Protein AF-A0A9W9N333-F1 (afdb_monomer)

Mean predicted aligned error: 14.59 Å

Structure (mmCIF, N/CA/C/O backbone):
data_AF-A0A9W9N333-F1
#
_entry.id   AF-A0A9W9N333-F1
#
loop_
_atom_site.group_PDB
_atom_site.id
_atom_site.type_symbol
_atom_site.label_atom_id
_atom_site.label_alt_id
_atom_site.label_comp_id
_atom_site.label_asym_id
_atom_site.label_entity_id
_atom_site.label_seq_id
_atom_site.pdbx_PDB_ins_code
_atom_site.Cartn_x
_atom_site.Cartn_y
_atom_site.Cartn_z
_atom_site.occupancy
_atom_site.B_iso_or_equiv
_atom_site.auth_seq_id
_atom_site.auth_comp_id
_atom_site.auth_asym_id
_atom_site.auth_atom_id
_atom_site.pdbx_PDB_model_num
ATOM 1 N N . MET A 1 1 ? 31.971 -13.918 38.821 1.00 43.47 1 MET A N 1
ATOM 2 C CA . MET A 1 1 ? 31.363 -12.868 37.981 1.00 43.47 1 MET A CA 1
ATOM 3 C C . MET A 1 1 ? 29.898 -12.806 38.355 1.00 43.47 1 MET A C 1
ATOM 5 O O . MET A 1 1 ? 29.162 -13.724 38.025 1.00 43.47 1 MET A O 1
ATOM 9 N N . SER A 1 2 ? 29.524 -11.818 39.163 1.00 37.12 2 SER A N 1
ATOM 10 C CA . SER A 1 2 ? 28.162 -11.663 39.674 1.00 37.12 2 SER A CA 1
ATOM 11 C C . SER A 1 2 ? 27.360 -10.847 38.666 1.00 37.12 2 SER A C 1
ATOM 13 O O . SER A 1 2 ? 27.734 -9.713 38.372 1.00 37.12 2 SER A O 1
ATOM 15 N N . PHE A 1 3 ? 26.306 -11.436 38.105 1.00 40.53 3 PHE A N 1
ATOM 16 C CA . PHE A 1 3 ? 25.350 -10.722 37.266 1.00 40.53 3 PHE A CA 1
ATOM 17 C C . PHE A 1 3 ? 24.490 -9.830 38.165 1.00 40.53 3 PHE A C 1
ATOM 19 O O . PHE A 1 3 ? 23.796 -10.320 39.052 1.00 40.53 3 PHE A O 1
ATOM 26 N N . LEU A 1 4 ? 24.590 -8.518 37.958 1.00 44.78 4 LEU A N 1
ATOM 27 C CA . LEU A 1 4 ? 23.669 -7.538 38.519 1.00 44.78 4 LEU A CA 1
ATOM 28 C C . LEU A 1 4 ? 22.335 -7.675 37.782 1.00 44.78 4 LEU A C 1
ATOM 30 O O . LEU A 1 4 ? 22.234 -7.370 36.596 1.00 44.78 4 LEU A O 1
ATOM 34 N N . GLU A 1 5 ? 21.335 -8.171 38.498 1.00 41.84 5 GLU A N 1
ATOM 35 C CA . GLU A 1 5 ? 19.943 -8.214 38.072 1.00 41.84 5 GLU A CA 1
ATOM 36 C C . GLU A 1 5 ? 19.395 -6.779 38.112 1.00 41.84 5 GLU A C 1
ATOM 38 O O . GLU A 1 5 ? 19.274 -6.169 39.175 1.00 41.84 5 GLU A O 1
ATOM 43 N N . VAL A 1 6 ? 19.158 -6.194 36.936 1.00 46.41 6 VAL A N 1
ATOM 44 C CA . VAL A 1 6 ? 18.587 -4.849 36.802 1.00 46.41 6 VAL A CA 1
ATOM 45 C C . VAL A 1 6 ? 17.063 -4.969 36.924 1.00 46.41 6 VAL A C 1
ATOM 47 O O . VAL A 1 6 ? 16.468 -5.716 36.145 1.00 46.41 6 VAL A O 1
ATOM 50 N N . PRO A 1 7 ? 16.404 -4.254 37.854 1.00 46.66 7 PRO A N 1
ATOM 51 C CA . PRO A 1 7 ? 14.954 -4.310 37.987 1.00 46.66 7 PRO A CA 1
ATOM 52 C C . PRO A 1 7 ? 14.284 -3.692 36.757 1.00 46.66 7 PRO A C 1
ATOM 54 O O . PRO A 1 7 ? 14.502 -2.519 36.445 1.00 46.66 7 PRO A O 1
ATOM 57 N N . LEU A 1 8 ? 13.442 -4.472 36.079 1.00 42.47 8 LEU A N 1
ATOM 58 C CA . LEU A 1 8 ? 12.485 -3.963 35.100 1.00 42.47 8 LEU A CA 1
ATOM 59 C C . LEU A 1 8 ? 11.483 -3.069 35.843 1.00 42.47 8 LEU A C 1
ATOM 61 O O . LEU A 1 8 ? 10.669 -3.546 36.632 1.00 42.47 8 LEU A O 1
ATOM 65 N N . GLY A 1 9 ? 11.604 -1.758 35.636 1.00 45.47 9 GLY A N 1
ATOM 66 C CA . GLY A 1 9 ? 10.662 -0.769 36.149 1.00 45.47 9 GLY A CA 1
ATOM 67 C C . GLY A 1 9 ? 9.255 -0.935 35.554 1.00 45.47 9 GLY A C 1
ATOM 68 O O . GLY A 1 9 ? 9.073 -1.666 34.578 1.00 45.47 9 GLY A O 1
ATOM 69 N N . PRO A 1 10 ? 8.247 -0.263 36.138 1.00 49.84 10 PRO A N 1
ATOM 70 C CA . PRO A 1 10 ? 6.860 -0.373 35.703 1.00 49.84 10 PRO A CA 1
ATOM 71 C C . PRO A 1 10 ? 6.703 0.079 34.246 1.00 49.84 10 PRO A C 1
ATOM 73 O O . PRO A 1 10 ? 7.140 1.169 33.877 1.00 49.84 10 PRO A O 1
ATOM 76 N N . SER A 1 11 ? 6.076 -0.782 33.437 1.00 42.78 11 SER A N 1
ATOM 77 C CA . SER A 1 11 ? 5.612 -0.480 32.081 1.00 42.78 11 SER A CA 1
ATOM 78 C C . SER A 1 11 ? 4.722 0.755 32.140 1.00 42.78 11 SER A C 1
ATOM 80 O O . SER A 1 11 ? 3.618 0.705 32.679 1.00 42.78 11 SER A O 1
ATOM 82 N N . TRP A 1 12 ? 5.218 1.880 31.635 1.00 42.53 12 TRP A N 1
ATOM 83 C CA . TRP A 1 12 ? 4.370 3.027 31.367 1.00 42.53 12 TRP A CA 1
ATOM 84 C C . TRP A 1 12 ? 3.508 2.657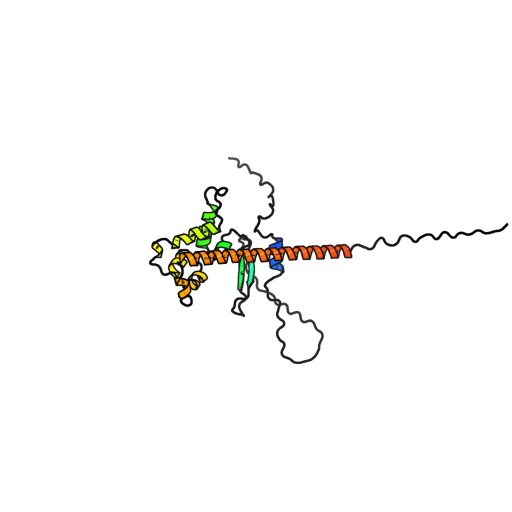 30.166 1.00 42.53 12 TRP A C 1
ATOM 86 O O . TRP A 1 12 ? 3.999 2.649 29.038 1.00 42.53 12 TRP A O 1
ATOM 96 N N . ASP A 1 13 ? 2.243 2.326 30.424 1.00 47.81 13 ASP A N 1
ATOM 97 C CA . ASP A 1 13 ? 1.202 2.218 29.403 1.00 47.81 13 ASP A CA 1
ATOM 98 C C . ASP A 1 13 ? 1.000 3.608 28.790 1.00 47.81 13 ASP A C 1
ATOM 100 O O . ASP A 1 13 ? 0.133 4.390 29.188 1.00 47.81 13 ASP A O 1
ATOM 104 N N . LEU A 1 14 ? 1.884 3.962 27.858 1.00 47.78 14 LEU A N 1
ATOM 105 C CA . LEU A 1 14 ? 1.723 5.143 27.033 1.00 47.78 14 LEU A CA 1
ATOM 106 C C . LEU A 1 14 ? 0.399 4.998 26.275 1.00 47.78 14 LEU A C 1
ATOM 108 O O . LEU A 1 14 ? 0.101 3.909 25.772 1.00 47.78 14 LEU A O 1
ATOM 112 N N . PRO A 1 15 ? -0.403 6.074 26.176 1.00 51.78 15 PRO A N 1
ATOM 113 C CA . PRO A 1 15 ? -1.585 6.039 25.3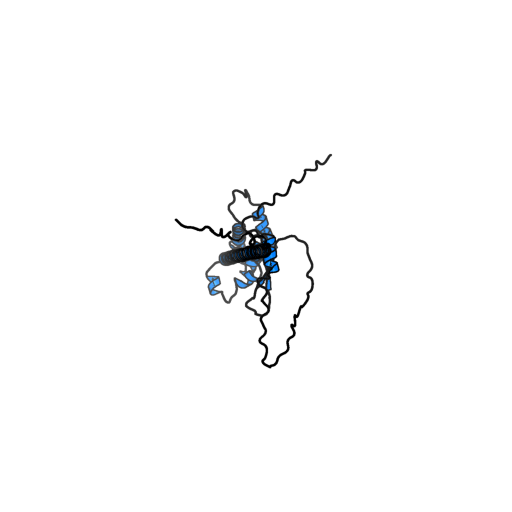38 1.00 51.78 15 PRO A CA 1
ATOM 114 C C . PRO A 1 15 ? -1.151 5.625 23.924 1.00 51.78 15 PRO A C 1
ATOM 116 O O . PRO A 1 15 ? -0.143 6.147 23.433 1.00 51.78 15 PRO A O 1
ATOM 119 N N . PRO A 1 16 ? -1.855 4.672 23.286 1.00 56.88 16 PRO A N 1
ATOM 120 C CA . PRO A 1 16 ? -1.493 4.206 21.959 1.00 56.88 16 PRO A CA 1
ATOM 121 C C . PRO A 1 16 ? -1.337 5.400 21.020 1.00 56.88 16 PRO A C 1
ATOM 123 O O . PRO A 1 16 ? -2.157 6.324 21.033 1.00 56.88 16 PRO A O 1
ATOM 126 N N . GLY A 1 17 ? -0.251 5.391 20.246 1.00 57.50 17 GLY A N 1
ATOM 127 C CA . GLY A 1 17 ? 0.045 6.457 19.300 1.00 57.50 17 GLY A CA 1
ATOM 128 C C . GLY A 1 17 ? -1.122 6.696 18.331 1.00 57.50 17 GLY A C 1
ATOM 129 O O . GLY A 1 17 ? -1.962 5.808 18.128 1.00 57.50 17 GLY A O 1
ATOM 130 N N . PRO A 1 18 ? -1.205 7.894 17.727 1.00 59.50 18 PRO A N 1
ATOM 131 C CA . PRO A 1 18 ? -2.154 8.138 16.647 1.00 59.50 18 PRO A CA 1
ATOM 132 C C . PRO A 1 18 ? -2.019 7.020 15.599 1.00 59.50 18 PRO A C 1
ATOM 134 O O . PRO A 1 18 ? -0.912 6.678 15.205 1.00 59.50 18 PRO A O 1
ATOM 137 N N . GLY A 1 19 ? -3.145 6.398 15.241 1.00 66.19 19 GLY A N 1
ATOM 138 C CA . GLY A 1 19 ? -3.199 5.275 14.293 1.00 66.19 19 GLY A CA 1
ATOM 139 C C . GLY A 1 19 ? -3.297 3.871 14.903 1.00 66.19 19 GLY A C 1
ATOM 140 O O . GLY A 1 19 ? -3.769 2.958 14.236 1.00 66.19 19 GLY A O 1
ATOM 141 N N . VAL A 1 20 ? -2.969 3.679 16.186 1.00 81.31 20 VAL A N 1
ATOM 142 C CA . VAL A 1 20 ? -3.058 2.350 16.823 1.00 81.31 20 VAL A CA 1
ATOM 143 C C . VAL A 1 20 ? -4.441 2.135 17.446 1.00 81.31 20 VAL A C 1
ATOM 145 O O . VAL A 1 20 ? -4.976 3.013 18.133 1.00 81.31 20 VAL A O 1
ATOM 148 N N . PHE A 1 21 ? -5.034 0.966 17.201 1.00 80.62 21 PHE A N 1
ATOM 149 C CA . PHE A 1 21 ? -6.296 0.556 17.816 1.00 80.62 21 PHE A CA 1
ATOM 150 C C . PHE A 1 21 ? -6.088 0.123 19.269 1.00 80.62 21 PHE A C 1
ATOM 152 O O . PHE A 1 21 ? -5.154 -0.615 19.582 1.00 80.62 21 PHE A O 1
ATOM 159 N N . THR A 1 22 ? -6.983 0.541 20.164 1.00 86.00 22 THR A N 1
ATOM 160 C CA . THR A 1 22 ? -6.998 0.038 21.544 1.00 86.00 22 THR A CA 1
ATOM 161 C C . THR A 1 22 ? -7.548 -1.388 21.588 1.00 86.00 22 THR A C 1
ATOM 163 O O . THR A 1 22 ? -8.350 -1.788 20.742 1.00 86.00 22 THR A O 1
ATOM 166 N N . GLN A 1 23 ? -7.181 -2.160 22.614 1.00 84.62 23 GLN A N 1
ATOM 167 C CA . GLN A 1 23 ? -7.701 -3.522 22.780 1.00 84.62 23 GLN A CA 1
ATOM 168 C C . GLN A 1 23 ? -9.236 -3.558 22.865 1.00 84.62 23 GLN A C 1
ATOM 170 O O . GLN A 1 23 ? -9.864 -4.491 22.368 1.00 84.62 23 GLN A O 1
ATOM 175 N N . ASP A 1 24 ? -9.851 -2.542 23.473 1.00 83.56 24 ASP A N 1
ATOM 176 C CA . ASP A 1 24 ? -11.307 -2.445 23.565 1.00 83.56 24 ASP A CA 1
ATOM 177 C C . ASP A 1 24 ? -11.952 -2.059 22.229 1.00 83.56 24 ASP A C 1
ATOM 179 O O . ASP A 1 24 ? -13.044 -2.545 21.930 1.00 83.56 24 ASP A O 1
ATOM 183 N N . GLN A 1 25 ? -11.276 -1.258 21.395 1.00 84.56 25 GLN A N 1
ATOM 184 C CA . GLN A 1 25 ? -11.716 -0.995 20.023 1.00 84.56 25 GLN A CA 1
ATOM 185 C C . GLN A 1 25 ? -11.672 -2.272 19.183 1.00 84.56 25 GLN A C 1
ATOM 187 O O . GLN A 1 25 ? -12.665 -2.593 18.534 1.00 84.56 25 GLN A O 1
ATOM 192 N N . ILE A 1 26 ? -10.567 -3.026 19.244 1.00 83.06 26 ILE A N 1
ATOM 193 C CA . ILE A 1 26 ? -10.422 -4.317 18.552 1.00 83.06 26 ILE A CA 1
ATOM 194 C C . ILE A 1 26 ? -11.533 -5.268 19.004 1.00 83.06 26 ILE A C 1
ATOM 196 O O . ILE A 1 26 ? -12.286 -5.768 18.172 1.00 83.06 26 ILE A O 1
ATOM 200 N N . ARG A 1 27 ? -11.720 -5.426 20.322 1.00 84.81 27 ARG A N 1
ATOM 201 C CA . ARG A 1 27 ? -12.786 -6.269 20.877 1.00 84.81 27 ARG A CA 1
ATOM 202 C C . ARG A 1 27 ? -14.170 -5.821 20.409 1.00 84.81 27 ARG A C 1
ATOM 204 O O . ARG A 1 27 ? -14.985 -6.664 20.059 1.00 84.81 27 ARG A O 1
ATOM 211 N N . CYS A 1 28 ? -14.458 -4.516 20.386 1.00 84.19 28 CYS A N 1
ATOM 212 C CA . CYS A 1 28 ? -15.741 -4.018 19.883 1.00 84.19 28 CYS A CA 1
ATOM 213 C C . CYS A 1 28 ? -15.947 -4.367 18.406 1.00 84.19 28 CYS A C 1
ATOM 215 O O . CYS A 1 28 ? -17.037 -4.786 18.036 1.00 84.19 28 CYS A O 1
ATOM 217 N N . ILE A 1 29 ? -14.916 -4.225 17.574 1.00 83.44 29 ILE A N 1
ATOM 218 C CA . ILE A 1 29 ? -14.992 -4.558 16.146 1.00 83.44 29 ILE A CA 1
ATOM 219 C C . ILE A 1 29 ? -15.256 -6.056 15.945 1.00 83.44 29 ILE A C 1
ATOM 221 O O . ILE A 1 29 ? -16.105 -6.425 15.132 1.00 83.44 29 ILE A O 1
ATOM 225 N N . GLU A 1 30 ? -14.576 -6.905 16.716 1.00 82.06 30 GLU A N 1
ATOM 226 C CA . GLU A 1 30 ? -14.736 -8.361 16.679 1.00 82.06 30 GLU A CA 1
ATOM 227 C C . GLU A 1 30 ? -16.110 -8.823 17.196 1.00 82.06 30 GLU A C 1
ATOM 229 O O . GLU A 1 30 ? -16.762 -9.643 16.551 1.00 82.06 30 GLU A O 1
ATOM 234 N N . GLU A 1 31 ? -16.577 -8.287 18.333 1.00 81.06 31 GLU A N 1
ATOM 235 C CA . GLU A 1 31 ? -17.865 -8.639 18.963 1.00 81.06 31 GLU A CA 1
ATOM 236 C C . GLU A 1 31 ? -19.059 -8.370 18.049 1.00 81.06 31 GLU A C 1
ATOM 238 O O . GLU A 1 31 ? -20.063 -9.084 18.062 1.00 81.06 31 GLU A O 1
ATOM 243 N N . ASP A 1 32 ? -18.967 -7.290 17.293 1.00 71.75 32 ASP A N 1
ATOM 244 C CA . ASP A 1 32 ? -20.083 -6.769 16.525 1.00 71.75 32 ASP A CA 1
ATOM 245 C C . ASP A 1 32 ? -20.239 -7.425 15.190 1.00 71.75 32 ASP A C 1
ATOM 247 O O . ASP A 1 32 ? -21.306 -7.303 14.584 1.00 71.75 32 ASP A O 1
ATOM 251 N N . ALA A 1 33 ? -19.156 -8.061 14.743 1.00 67.69 33 ALA A N 1
ATOM 252 C CA . ALA A 1 33 ? -19.116 -8.737 13.480 1.00 67.69 33 ALA A CA 1
ATOM 253 C C . ALA A 1 33 ? -19.688 -7.797 12.401 1.00 67.69 33 ALA A C 1
ATOM 255 O O . ALA A 1 33 ? -20.609 -8.149 11.675 1.00 67.69 33 ALA A O 1
ATOM 256 N N . ILE A 1 34 ? -19.190 -6.550 12.373 1.00 60.31 34 ILE A N 1
ATOM 257 C CA . ILE A 1 34 ? -19.784 -5.376 11.690 1.00 60.31 34 ILE A CA 1
ATOM 258 C C . ILE A 1 34 ? -20.055 -5.642 10.202 1.00 60.31 34 ILE A C 1
ATOM 260 O O . ILE A 1 34 ? -20.881 -4.978 9.579 1.00 60.31 34 ILE A O 1
ATOM 264 N N . PHE A 1 35 ? -19.382 -6.646 9.642 1.00 53.53 35 PHE A N 1
ATOM 265 C CA . PHE A 1 35 ? -19.527 -7.066 8.258 1.00 53.53 35 PHE A CA 1
ATOM 266 C C . PHE A 1 35 ? -19.996 -8.517 8.079 1.00 53.53 35 PHE A C 1
ATOM 268 O O . PHE A 1 35 ? -20.098 -8.977 6.943 1.00 53.53 35 PHE A O 1
ATOM 275 N N . LEU A 1 36 ? -20.351 -9.226 9.159 1.00 44.75 36 LEU A N 1
ATOM 276 C CA . LEU A 1 36 ? -21.177 -10.419 9.030 1.00 44.75 36 LEU A CA 1
ATOM 277 C C . LEU A 1 36 ? -22.530 -9.968 8.479 1.00 44.75 36 LEU A C 1
ATOM 279 O O . LEU A 1 36 ? -23.183 -9.105 9.079 1.00 44.75 36 LEU A O 1
ATOM 283 N N . PRO A 1 37 ? -22.990 -10.529 7.351 1.00 38.78 37 PRO A N 1
ATOM 284 C CA . PRO A 1 37 ? -24.332 -10.250 6.894 1.00 38.78 37 PRO A CA 1
ATOM 285 C C . PRO A 1 37 ? -25.303 -10.646 8.006 1.00 38.78 37 PRO A C 1
ATOM 287 O O . PRO A 1 37 ? -25.349 -11.801 8.439 1.00 38.78 37 PRO A O 1
ATOM 290 N N . LEU A 1 38 ? -26.102 -9.675 8.459 1.00 45.53 38 LEU A N 1
ATOM 291 C CA . LEU A 1 38 ? -27.311 -9.955 9.221 1.00 45.53 38 LEU A CA 1
ATOM 292 C C . LEU A 1 38 ? -28.071 -11.031 8.427 1.00 45.53 38 LEU A C 1
ATOM 294 O O . LEU A 1 38 ? -28.252 -10.825 7.222 1.00 45.53 38 LEU A O 1
ATOM 298 N N . PRO A 1 39 ? -28.471 -12.171 9.021 1.00 41.22 39 PRO A N 1
ATOM 299 C CA . PRO A 1 39 ? -29.131 -13.228 8.269 1.00 41.22 39 PRO A CA 1
ATOM 300 C C . PRO A 1 39 ? -30.320 -12.631 7.519 1.00 41.22 39 PRO A C 1
ATOM 302 O O . PRO A 1 39 ? -31.303 -12.203 8.129 1.00 41.22 39 PRO A O 1
ATOM 305 N N . GLN A 1 40 ? -30.200 -12.549 6.190 1.00 40.78 40 GLN A N 1
ATOM 306 C CA . GLN A 1 40 ? -31.288 -12.077 5.352 1.00 40.78 40 GLN A CA 1
ATOM 307 C C . GLN A 1 40 ? -32.470 -13.025 5.583 1.00 40.78 40 GLN A C 1
ATOM 309 O O . GLN A 1 40 ? -32.294 -14.246 5.483 1.00 40.78 40 GLN A O 1
ATOM 314 N N . PRO A 1 41 ? -33.675 -12.514 5.889 1.00 42.34 41 PRO A N 1
ATOM 315 C CA . PRO A 1 41 ? -34.860 -13.349 5.881 1.00 42.34 41 PRO A CA 1
ATOM 316 C C . PRO A 1 41 ? -35.016 -13.903 4.465 1.00 42.34 41 PRO A C 1
ATOM 318 O O . PRO A 1 41 ? -35.237 -13.154 3.515 1.00 42.34 41 PRO A O 1
ATOM 321 N N . GLN A 1 42 ? -34.846 -15.218 4.317 1.00 42.66 42 GLN A N 1
ATOM 322 C CA . GLN A 1 42 ? -35.073 -15.876 3.038 1.00 42.66 42 GLN A CA 1
ATOM 323 C C . GLN A 1 42 ? -36.502 -15.577 2.562 1.00 42.66 42 GLN A C 1
ATOM 325 O O . GLN A 1 42 ? -37.426 -15.602 3.385 1.00 42.66 42 GLN A O 1
ATOM 330 N N . PRO A 1 43 ? -36.720 -15.307 1.263 1.00 39.12 43 PRO A N 1
ATOM 331 C CA . PRO A 1 43 ? -38.061 -15.149 0.730 1.00 39.12 43 PRO A CA 1
ATOM 332 C C . PRO A 1 43 ? -38.785 -16.493 0.851 1.00 39.12 43 PRO A C 1
ATOM 334 O O . PRO A 1 43 ? -38.551 -17.428 0.089 1.00 39.12 43 PRO A O 1
ATOM 337 N N . LEU A 1 44 ? -39.646 -16.598 1.862 1.00 36.75 44 LEU A N 1
ATOM 338 C CA . LEU A 1 44 ? -40.512 -17.749 2.051 1.00 36.75 44 LEU A CA 1
ATOM 339 C C . LEU A 1 44 ? -41.501 -17.819 0.892 1.00 36.75 44 LEU A C 1
ATOM 341 O O . LEU A 1 44 ? -42.360 -16.950 0.720 1.00 36.75 44 LEU A O 1
ATOM 345 N N . SER A 1 45 ? -41.404 -18.911 0.143 1.00 41.41 45 SER A N 1
ATOM 346 C CA . SER A 1 45 ? -42.484 -19.441 -0.669 1.00 41.41 45 SER A CA 1
ATOM 347 C C . SER A 1 45 ? -43.786 -19.418 0.132 1.00 41.41 45 SER A C 1
ATOM 349 O O . SER A 1 45 ? -43.909 -19.966 1.228 1.00 41.41 45 SER A O 1
ATOM 351 N N . ARG A 1 46 ? -44.753 -18.724 -0.452 1.00 40.22 46 ARG A N 1
ATOM 352 C CA . ARG A 1 46 ? -46.137 -18.568 -0.026 1.00 40.22 46 ARG A CA 1
ATOM 353 C C . ARG A 1 46 ? -46.811 -19.927 0.207 1.00 40.22 46 ARG A C 1
ATOM 355 O O . ARG A 1 46 ? -47.133 -20.576 -0.773 1.00 40.22 46 ARG A O 1
ATOM 362 N N . THR A 1 47 ? -47.122 -20.265 1.464 1.00 33.59 47 THR A N 1
ATOM 363 C CA . THR A 1 47 ? -48.391 -20.908 1.888 1.00 33.59 47 THR A CA 1
ATOM 364 C C . THR A 1 47 ? -48.526 -20.940 3.423 1.00 33.59 47 THR A C 1
ATOM 366 O O . THR A 1 47 ? -47.903 -21.745 4.100 1.00 33.59 47 THR A O 1
ATOM 369 N N . GLN A 1 48 ? -49.337 -20.008 3.933 1.00 38.72 48 GLN A N 1
ATOM 370 C CA . GLN A 1 48 ? -50.422 -20.150 4.922 1.00 38.72 48 GLN A CA 1
ATOM 371 C C . GLN A 1 48 ? -50.300 -21.004 6.221 1.00 38.72 48 GLN A C 1
ATOM 373 O O . GLN A 1 48 ? -50.174 -22.223 6.192 1.00 38.72 48 GLN A O 1
ATOM 378 N N . PHE A 1 49 ? -50.623 -20.300 7.326 1.00 35.28 49 PHE A N 1
ATOM 379 C CA . PHE A 1 49 ? -51.307 -20.694 8.584 1.00 35.28 49 PHE A CA 1
ATOM 380 C C . PHE A 1 49 ? -50.498 -20.985 9.872 1.00 35.28 49 PHE A C 1
ATOM 382 O O . PHE A 1 49 ? -49.323 -21.341 9.822 1.00 35.28 49 PHE A O 1
ATOM 389 N N . PRO A 1 50 ? -51.096 -20.689 11.057 1.00 52.53 50 PRO A N 1
ATOM 390 C CA . PRO A 1 50 ? -50.397 -20.070 12.174 1.00 52.53 50 PRO A CA 1
ATOM 391 C C . PRO A 1 50 ? -50.097 -21.075 13.285 1.00 52.53 50 PRO A C 1
ATOM 393 O O . PRO A 1 50 ? -50.992 -21.760 13.777 1.00 52.53 50 PRO A O 1
ATOM 396 N N . ASN A 1 51 ? -48.855 -21.113 13.769 1.00 35.00 51 ASN A N 1
ATOM 397 C CA . ASN A 1 51 ? -48.609 -21.645 15.102 1.00 35.00 51 ASN A CA 1
ATOM 398 C C . ASN A 1 51 ? -47.380 -21.026 15.775 1.00 35.00 51 ASN A C 1
ATOM 400 O O . ASN A 1 51 ? -46.281 -20.941 15.232 1.00 35.00 51 ASN A O 1
ATOM 404 N N . ARG A 1 52 ? -47.621 -20.594 17.006 1.00 49.06 52 ARG A N 1
ATOM 405 C CA . ARG A 1 52 ? -46.749 -19.885 17.932 1.00 49.06 52 ARG A CA 1
ATOM 406 C C . ARG A 1 52 ? -45.720 -20.844 18.527 1.00 49.06 52 ARG A C 1
ATOM 408 O O . ARG A 1 52 ? -45.998 -21.415 19.573 1.00 49.06 52 ARG A O 1
ATOM 415 N N . LYS A 1 53 ? -44.529 -20.989 17.931 1.00 39.72 53 LYS A N 1
ATOM 416 C CA . LYS A 1 53 ? -43.319 -21.500 18.618 1.00 39.72 53 LYS A CA 1
ATOM 417 C C . LYS A 1 53 ? -42.057 -20.864 18.021 1.00 39.72 53 LYS A C 1
ATOM 419 O O . LYS A 1 53 ? -41.795 -21.017 16.833 1.00 39.72 53 LYS A O 1
ATOM 424 N N . ARG A 1 54 ? -41.275 -20.156 18.849 1.00 44.97 54 ARG A N 1
ATOM 425 C CA . ARG A 1 54 ? -39.928 -19.670 18.495 1.00 44.97 54 ARG A CA 1
ATOM 426 C C . ARG A 1 54 ? -39.063 -20.881 18.137 1.00 44.97 54 ARG A C 1
ATOM 428 O O . ARG A 1 54 ? -38.861 -21.745 18.986 1.00 44.97 54 ARG A O 1
ATOM 435 N N . LYS A 1 55 ? -38.555 -20.935 16.908 1.00 33.22 55 LYS A N 1
ATOM 436 C CA . LYS A 1 55 ? -37.448 -21.815 16.525 1.00 33.22 55 LYS A CA 1
ATOM 437 C C . LYS A 1 55 ? -36.202 -20.949 16.396 1.00 33.22 55 LYS A C 1
ATOM 439 O O . LYS A 1 55 ? -36.091 -20.155 15.471 1.00 33.22 55 LYS A O 1
ATOM 444 N N . VAL A 1 56 ? -35.320 -21.077 17.380 1.00 33.09 56 VAL A N 1
ATOM 445 C CA . VAL A 1 56 ? -33.951 -20.565 17.349 1.00 33.09 56 VAL A CA 1
ATOM 446 C C . VAL A 1 56 ? -33.106 -21.703 16.793 1.00 33.09 56 VAL A C 1
ATOM 448 O O . VAL A 1 56 ? -33.004 -22.748 17.432 1.00 33.09 56 VAL A O 1
ATOM 451 N N . SER A 1 57 ? -32.559 -21.535 15.594 1.00 29.84 57 SER A N 1
ATOM 452 C CA . SER A 1 57 ? -31.564 -22.461 15.057 1.00 29.84 57 SER A CA 1
ATOM 453 C C . SER A 1 57 ? -30.188 -21.902 15.396 1.00 29.84 57 SER A C 1
ATOM 455 O O . SER A 1 57 ? -29.769 -20.907 14.814 1.00 29.84 57 SER A O 1
ATOM 457 N N . ALA A 1 58 ? -29.516 -22.518 16.366 1.00 32.88 58 ALA A N 1
ATOM 458 C CA . ALA A 1 58 ? -28.090 -22.334 16.598 1.00 32.88 58 ALA A CA 1
ATOM 459 C C . ALA A 1 58 ? -27.330 -23.394 15.790 1.00 32.88 58 ALA A C 1
ATOM 461 O O . ALA A 1 58 ? -27.690 -24.571 15.830 1.00 32.88 58 ALA A O 1
ATOM 462 N N . ALA A 1 59 ? -26.286 -22.982 15.075 1.00 29.67 59 ALA A N 1
ATOM 463 C CA . ALA A 1 59 ? -25.312 -23.882 14.473 1.00 29.67 59 ALA A CA 1
ATOM 464 C C . ALA A 1 59 ? -23.948 -23.602 15.116 1.00 29.67 59 ALA A C 1
ATOM 466 O O . ALA A 1 59 ? -23.495 -22.460 15.131 1.00 29.67 59 ALA A O 1
ATOM 467 N N . PHE A 1 60 ? -23.330 -24.644 15.674 1.00 36.94 60 PHE A N 1
ATOM 468 C CA . PHE A 1 60 ? -22.020 -24.596 16.321 1.00 36.94 60 PHE A CA 1
ATOM 469 C C . PHE A 1 60 ? -20.935 -25.195 15.403 1.00 36.94 60 PHE A C 1
ATOM 471 O O . PHE A 1 60 ? -21.024 -26.363 15.039 1.00 36.94 60 PHE A O 1
ATOM 478 N N . SER A 1 61 ? -19.956 -24.339 15.075 1.00 36.66 61 SER A N 1
ATOM 479 C CA . SER A 1 61 ? -18.483 -24.481 14.933 1.00 36.66 61 SER A CA 1
ATOM 480 C C . SER A 1 61 ? -17.810 -25.606 14.115 1.00 36.66 61 SER A C 1
ATOM 482 O O . SER A 1 61 ? -18.243 -26.753 14.094 1.00 36.66 61 SER A O 1
ATOM 484 N N . PRO A 1 62 ? -16.597 -25.305 13.601 1.00 31.02 62 PRO A N 1
ATOM 485 C CA . PRO A 1 62 ? -15.410 -26.020 14.094 1.00 31.02 62 PRO A CA 1
ATOM 486 C C . PRO A 1 62 ? -14.254 -25.080 14.520 1.00 31.02 62 PRO A C 1
ATOM 488 O O . PRO A 1 62 ? -14.185 -23.939 14.060 1.00 31.02 62 PRO A O 1
ATOM 491 N N . PRO A 1 63 ? -13.344 -25.534 15.409 1.00 40.38 63 PRO A N 1
ATOM 492 C CA . PRO A 1 63 ? -12.282 -24.708 15.978 1.00 40.38 63 PRO A CA 1
ATOM 493 C C . PRO A 1 63 ? -11.168 -24.478 14.952 1.00 40.38 63 PRO A C 1
ATOM 495 O O . PRO A 1 63 ? -10.783 -25.401 14.231 1.00 40.38 63 PRO A O 1
ATOM 498 N N . ARG A 1 64 ? -10.609 -23.266 14.908 1.00 33.69 64 ARG A N 1
ATOM 499 C CA . ARG A 1 64 ? -9.350 -23.005 14.202 1.00 33.69 64 ARG A CA 1
ATOM 500 C C . ARG A 1 64 ? -8.229 -22.800 15.210 1.00 33.69 64 ARG A C 1
ATOM 502 O O . ARG A 1 64 ? -8.377 -22.079 16.191 1.00 33.69 64 ARG A O 1
ATOM 509 N N . SER A 1 65 ? -7.147 -23.525 14.956 1.00 31.94 65 SER A N 1
ATOM 510 C CA . SER A 1 65 ? -5.932 -23.621 15.749 1.00 31.94 65 SER A CA 1
ATOM 511 C C . SER A 1 65 ? -5.355 -22.257 16.106 1.00 31.94 65 SER A C 1
ATOM 513 O O . SER A 1 65 ? -5.159 -21.410 15.237 1.00 31.94 65 SER A O 1
ATOM 515 N N . MET A 1 66 ? -5.016 -22.086 17.382 1.00 34.97 66 MET A N 1
ATOM 516 C CA . MET A 1 66 ? -4.158 -20.996 17.823 1.00 34.97 66 MET A CA 1
ATOM 517 C C . MET A 1 66 ? -2.722 -21.326 17.425 1.00 34.97 66 MET A C 1
ATOM 519 O O . MET A 1 66 ? -2.089 -22.193 18.026 1.00 34.97 66 MET A O 1
ATOM 523 N N . SER A 1 67 ? -2.217 -20.634 16.410 1.00 30.05 67 SER A N 1
ATOM 524 C CA . SER A 1 67 ? -0.783 -20.413 16.279 1.00 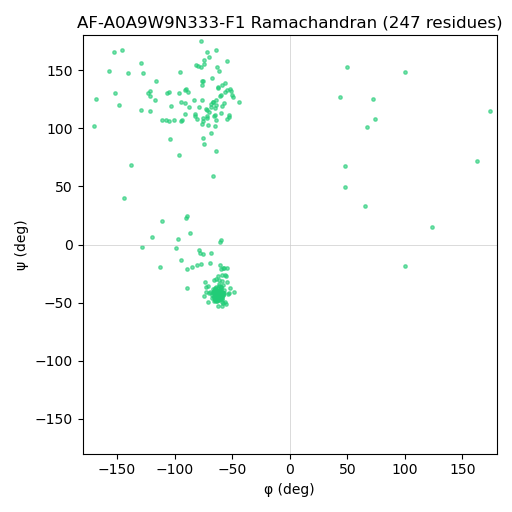30.05 67 SER A CA 1
ATOM 525 C C . SER A 1 67 ? -0.490 -19.073 16.932 1.00 30.05 67 SER A C 1
ATOM 527 O O . SER A 1 67 ? -0.868 -18.020 16.428 1.00 30.05 67 SER A O 1
ATOM 529 N N . SER A 1 68 ? 0.138 -19.133 18.098 1.00 35.91 68 SER A N 1
ATOM 530 C CA . SER A 1 68 ? 0.636 -17.996 18.854 1.00 35.91 68 SER A CA 1
ATOM 531 C C . SER A 1 68 ? 1.814 -17.350 18.122 1.00 35.91 68 SER A C 1
ATOM 533 O O . SER A 1 68 ? 2.965 -17.750 18.269 1.00 35.91 68 SER A O 1
ATOM 535 N N . SER A 1 69 ? 1.513 -16.309 17.353 1.00 36.62 69 SER A N 1
ATOM 536 C CA . SER A 1 69 ? 2.413 -15.179 17.153 1.00 36.62 69 SER A CA 1
ATOM 537 C C . SER A 1 69 ? 1.584 -13.934 17.437 1.00 36.62 69 SER A C 1
ATOM 539 O O . SER A 1 69 ? 0.535 -13.727 16.837 1.00 36.62 69 SER A O 1
ATOM 541 N N . SER A 1 70 ? 1.965 -13.196 18.472 1.00 43.38 70 SER A N 1
ATOM 542 C CA . SER A 1 70 ? 1.241 -12.030 18.962 1.00 43.38 70 SER A CA 1
ATOM 543 C C . SER A 1 70 ? 1.444 -10.849 18.012 1.00 43.38 70 SER A C 1
ATOM 545 O O . SER A 1 70 ? 2.346 -10.040 18.221 1.00 43.38 70 SER A O 1
ATOM 547 N N . THR A 1 71 ? 0.609 -10.756 16.981 1.00 49.78 71 THR A N 1
ATOM 548 C CA . THR A 1 71 ? 0.460 -9.571 16.126 1.00 49.78 71 THR A CA 1
ATOM 549 C C . THR A 1 71 ? -1.001 -9.118 16.134 1.00 49.78 71 THR A C 1
ATOM 551 O O . THR A 1 71 ? -1.916 -9.926 15.983 1.00 49.78 71 THR A O 1
ATOM 554 N N . LEU A 1 72 ? -1.232 -7.822 1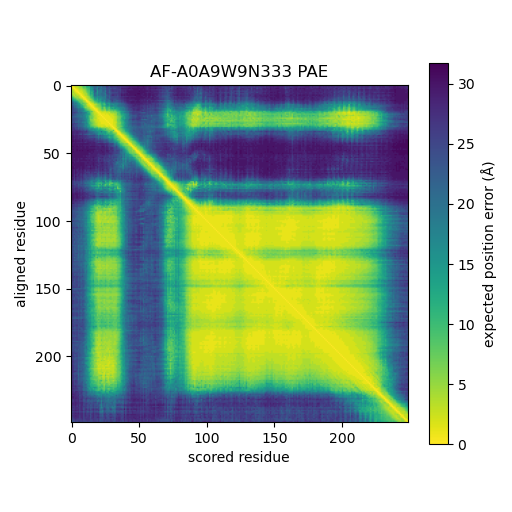6.378 1.00 61.62 72 LEU A N 1
ATOM 555 C CA . LEU A 1 72 ? -2.566 -7.218 16.460 1.00 61.62 72 LEU A CA 1
ATOM 556 C C . LEU A 1 72 ? -3.148 -7.073 15.045 1.00 61.62 72 LEU A C 1
ATOM 558 O O . LEU A 1 72 ? -2.700 -6.233 14.266 1.00 61.62 72 LEU A O 1
ATOM 562 N N . SER A 1 73 ? -4.149 -7.880 14.711 1.00 50.41 73 SER A N 1
ATOM 563 C CA . SER A 1 73 ? -4.883 -7.813 13.445 1.00 50.41 73 SER A CA 1
ATOM 564 C C . SER A 1 73 ? -6.362 -8.062 13.719 1.00 50.41 73 SER A C 1
ATOM 566 O O . SER A 1 73 ? -6.676 -8.821 14.634 1.00 50.41 73 SER A O 1
ATOM 568 N N . ALA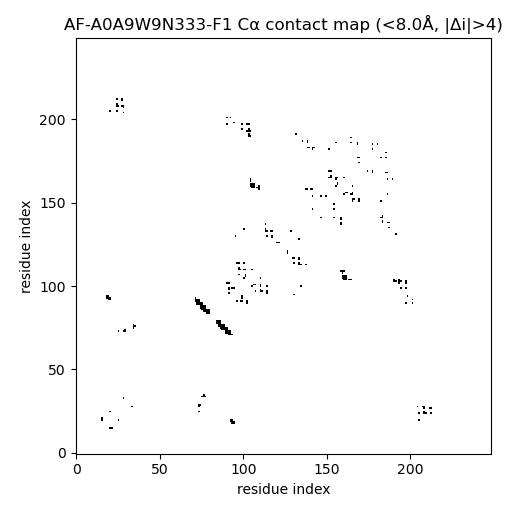 A 1 74 ? -7.262 -7.444 12.952 1.00 59.94 74 ALA A N 1
ATOM 569 C CA . ALA A 1 74 ? -8.677 -7.813 12.993 1.00 59.94 74 ALA A CA 1
ATOM 570 C C . ALA A 1 74 ? -9.122 -8.361 11.645 1.00 59.94 74 ALA A C 1
ATOM 572 O O . ALA A 1 74 ? -8.764 -7.849 10.583 1.00 59.94 74 ALA A O 1
ATOM 573 N N . SER A 1 75 ? -9.950 -9.394 11.712 1.00 54.78 75 SER A N 1
ATOM 574 C CA . SER A 1 75 ? -10.478 -10.074 10.541 1.00 54.78 75 SER A CA 1
ATOM 575 C C . SER A 1 75 ? -11.775 -9.408 10.077 1.00 54.78 75 SER A C 1
ATOM 577 O O . SER A 1 75 ? -12.679 -9.151 10.872 1.00 54.78 75 SER A O 1
ATOM 579 N N . MET A 1 76 ? -11.874 -9.118 8.783 1.00 52.03 76 MET A N 1
ATOM 580 C CA . MET A 1 76 ? -13.020 -8.478 8.139 1.00 52.03 76 MET A CA 1
ATOM 581 C C . MET A 1 76 ? -13.596 -9.352 7.036 1.00 52.03 76 MET A C 1
ATOM 583 O O . MET A 1 76 ? -12.875 -9.739 6.134 1.00 52.03 76 MET A O 1
ATOM 587 N N . GLU A 1 77 ? -14.906 -9.554 6.989 1.00 50.62 77 GLU A N 1
ATOM 588 C CA . GLU A 1 77 ? -15.555 -10.196 5.842 1.00 50.62 77 GLU A CA 1
ATOM 589 C C . GLU A 1 77 ? -16.109 -9.146 4.875 1.00 50.62 77 GLU A C 1
ATOM 591 O O . GLU A 1 77 ? -16.801 -8.230 5.297 1.00 50.62 77 GLU A O 1
ATOM 596 N N . THR A 1 78 ? -15.825 -9.238 3.573 1.00 47.09 78 THR A N 1
ATOM 597 C CA . THR A 1 78 ? -16.442 -8.337 2.578 1.00 47.09 78 THR A CA 1
ATOM 598 C C . THR A 1 78 ? -17.084 -9.125 1.443 1.00 47.09 78 THR A C 1
ATOM 600 O O . THR A 1 78 ? -16.631 -10.213 1.082 1.00 47.09 78 THR A O 1
ATOM 603 N N . TRP A 1 79 ? -18.170 -8.587 0.881 1.00 38.06 79 TRP A N 1
ATOM 604 C CA . TRP A 1 79 ? -18.818 -9.161 -0.296 1.00 38.06 79 TRP A CA 1
ATOM 605 C C . TRP A 1 79 ? -18.046 -8.742 -1.549 1.00 38.06 79 TRP A C 1
ATOM 607 O O . TRP A 1 79 ? -18.075 -7.580 -1.956 1.00 38.06 79 TRP A O 1
ATOM 617 N N . GLY A 1 80 ? -17.337 -9.691 -2.159 1.00 38.78 80 GLY A N 1
ATOM 618 C CA . GLY A 1 80 ? -16.803 -9.514 -3.505 1.00 38.78 80 GLY A CA 1
ATOM 619 C C . GLY A 1 80 ? -17.929 -9.512 -4.545 1.00 38.78 80 GLY A C 1
ATOM 620 O O . GLY A 1 80 ? -19.009 -10.050 -4.314 1.00 38.78 80 GLY A O 1
ATOM 621 N N . PHE A 1 81 ? -17.662 -8.987 -5.745 1.00 41.47 81 PHE A N 1
ATOM 622 C CA . PHE A 1 81 ? -18.572 -9.028 -6.907 1.00 41.47 81 PHE A CA 1
ATOM 623 C C . PHE A 1 81 ? -18.948 -10.459 -7.381 1.00 41.47 81 PHE A C 1
ATOM 625 O O . PHE A 1 81 ? -19.659 -10.618 -8.371 1.00 41.47 81 PHE A O 1
ATOM 632 N N . GLN A 1 82 ? -18.505 -11.506 -6.675 1.00 44.38 82 GLN A N 1
ATOM 633 C CA . GLN A 1 82 ? -19.015 -12.871 -6.775 1.00 44.38 82 GLN A CA 1
ATOM 634 C C . GLN A 1 82 ? -19.835 -13.187 -5.518 1.00 44.38 82 GLN A C 1
ATOM 636 O O . GLN A 1 82 ? -19.287 -13.399 -4.439 1.00 44.38 82 GLN A O 1
ATOM 641 N N . SER A 1 83 ? -21.156 -13.237 -5.673 1.00 48.25 83 SER A N 1
ATOM 642 C CA . SER A 1 83 ? -22.179 -13.214 -4.613 1.00 48.25 83 SER A CA 1
ATOM 643 C C . SER A 1 83 ? -22.155 -14.348 -3.570 1.00 48.25 83 SER A C 1
ATOM 645 O O . SER A 1 83 ? -23.038 -14.393 -2.718 1.00 48.25 83 SER A O 1
ATOM 647 N N . ASN A 1 84 ? -21.198 -15.281 -3.614 1.00 48.62 84 ASN A N 1
ATOM 648 C CA . ASN A 1 84 ? -21.252 -16.520 -2.825 1.00 48.62 84 ASN A CA 1
ATOM 649 C C . ASN A 1 84 ? -19.986 -16.810 -2.000 1.00 48.62 84 ASN A C 1
ATOM 651 O O . ASN A 1 84 ? -19.963 -17.805 -1.278 1.00 48.62 84 ASN A O 1
ATOM 655 N N . ALA A 1 85 ? -18.944 -15.979 -2.090 1.00 48.53 85 ALA A N 1
ATOM 656 C CA . ALA A 1 85 ? -17.739 -16.138 -1.282 1.00 48.53 85 ALA A CA 1
ATOM 657 C C . ALA A 1 85 ? -17.651 -14.991 -0.277 1.00 48.53 85 ALA A C 1
ATOM 659 O O . ALA A 1 85 ? -17.365 -13.849 -0.629 1.00 48.53 85 ALA A O 1
ATOM 660 N N . ILE A 1 86 ? -17.912 -15.314 0.985 1.00 54.34 86 ILE A N 1
ATOM 661 C CA . ILE A 1 86 ? -17.491 -14.481 2.102 1.00 54.34 86 ILE A CA 1
ATOM 662 C C . ILE A 1 86 ? -15.963 -14.519 2.100 1.00 54.34 86 ILE A C 1
ATOM 664 O O . ILE A 1 86 ? -15.371 -15.572 2.344 1.00 54.34 86 ILE A O 1
ATOM 668 N N . GLN A 1 87 ? -15.328 -13.401 1.760 1.00 54.09 87 GLN A N 1
ATOM 669 C CA . GLN A 1 87 ? -13.880 -13.300 1.818 1.00 54.09 87 GLN A CA 1
ATOM 670 C C . GLN A 1 87 ? -13.503 -12.567 3.095 1.00 54.09 87 GLN A C 1
ATOM 672 O O . GLN A 1 87 ? -13.728 -11.362 3.219 1.00 54.09 87 GLN A O 1
ATOM 677 N N . THR A 1 88 ? -12.973 -13.330 4.048 1.00 62.22 88 THR A N 1
ATOM 678 C CA . THR A 1 88 ? -12.349 -12.792 5.249 1.00 62.22 88 THR A CA 1
ATOM 679 C C . THR A 1 88 ? -10.962 -12.258 4.878 1.00 62.22 88 THR A C 1
ATOM 681 O O . THR A 1 88 ? -10.151 -12.972 4.286 1.00 62.22 88 THR A O 1
ATOM 684 N N . PHE A 1 89 ? -10.708 -10.994 5.177 1.00 65.94 89 PHE A N 1
ATOM 685 C CA . PHE A 1 89 ? -9.465 -10.274 4.980 1.00 65.94 89 PHE A CA 1
ATOM 686 C C . PHE A 1 89 ? -8.996 -9.750 6.326 1.00 65.94 89 PHE A C 1
ATOM 688 O O . PHE A 1 89 ? -9.735 -9.051 7.014 1.00 65.94 89 PHE A O 1
ATOM 695 N N . ASP A 1 90 ? -7.756 -10.041 6.674 1.00 83.31 90 ASP A N 1
ATOM 696 C CA . ASP A 1 90 ? -7.141 -9.476 7.863 1.00 83.31 90 ASP A CA 1
ATOM 697 C C . ASP A 1 90 ? -6.693 -8.043 7.554 1.00 83.31 90 ASP A C 1
ATOM 699 O O . ASP A 1 90 ? -5.906 -7.808 6.633 1.00 83.31 90 ASP A O 1
ATOM 703 N N . ILE A 1 91 ? -7.251 -7.071 8.280 1.00 88.19 91 ILE A N 1
ATOM 704 C CA . ILE A 1 91 ? -6.836 -5.673 8.186 1.00 88.19 91 ILE A CA 1
ATOM 705 C C . ILE A 1 91 ? -5.744 -5.431 9.226 1.00 88.19 91 ILE A C 1
ATOM 707 O O . ILE A 1 91 ? -6.000 -5.602 10.423 1.00 88.19 91 ILE A O 1
ATOM 711 N N . PRO A 1 92 ? -4.547 -4.993 8.798 1.00 92.06 92 PRO A N 1
ATOM 712 C CA . PRO A 1 92 ? -3.484 -4.659 9.730 1.00 92.06 92 PRO A CA 1
ATOM 713 C C . PRO A 1 92 ? -3.937 -3.507 10.625 1.00 92.06 92 PRO A C 1
ATOM 715 O O . PRO A 1 92 ? -4.508 -2.531 10.143 1.00 92.06 92 PRO A O 1
ATOM 718 N N . MET A 1 93 ? -3.700 -3.623 11.931 1.00 85.38 93 MET A N 1
ATOM 719 C CA . MET A 1 93 ? -4.081 -2.584 12.899 1.00 85.38 93 MET A CA 1
ATOM 720 C C . MET A 1 93 ? -2.985 -1.539 13.102 1.00 85.38 93 MET A C 1
ATOM 722 O O . MET A 1 93 ? -3.273 -0.431 13.543 1.00 85.38 93 MET A O 1
ATOM 726 N N . ALA A 1 94 ? -1.739 -1.884 12.777 1.00 90.50 94 ALA A N 1
ATOM 727 C CA . ALA A 1 94 ? -0.618 -0.958 12.764 1.00 90.50 94 ALA A CA 1
ATOM 728 C C . ALA A 1 94 ? -0.419 -0.407 11.348 1.00 90.50 94 ALA A C 1
ATOM 730 O O . ALA A 1 94 ? -0.205 -1.170 10.403 1.00 90.50 94 ALA A O 1
ATOM 731 N N . GLU A 1 95 ? -0.478 0.919 11.226 1.00 91.19 95 GLU A N 1
ATOM 732 C CA . GLU A 1 95 ? -0.253 1.661 9.978 1.00 91.19 95 GLU A CA 1
ATOM 733 C C . GLU A 1 95 ? 1.144 1.382 9.405 1.00 91.19 95 GLU A C 1
ATOM 735 O O . GLU A 1 95 ? 1.300 1.127 8.211 1.00 91.19 95 GLU A O 1
ATOM 740 N N . GLU A 1 96 ? 2.147 1.333 10.283 1.00 94.88 96 GLU A N 1
ATOM 741 C CA . GLU A 1 96 ? 3.526 1.015 9.935 1.00 94.88 96 GLU A CA 1
ATOM 742 C C . GLU A 1 96 ? 3.871 -0.411 10.364 1.00 94.88 96 GLU A C 1
ATOM 744 O O . GLU A 1 96 ? 4.289 -0.664 11.492 1.00 94.88 96 GLU A O 1
ATOM 749 N N . SER A 1 97 ? 3.657 -1.371 9.467 1.00 96.38 97 SER A N 1
ATOM 750 C CA . SER A 1 97 ? 3.920 -2.785 9.739 1.00 96.38 97 SER A CA 1
ATOM 751 C C . SER A 1 97 ? 4.247 -3.571 8.471 1.00 96.38 97 SER A C 1
ATOM 753 O O . SER A 1 97 ? 4.014 -3.116 7.347 1.00 96.38 97 SER A O 1
ATOM 755 N N . VAL A 1 98 ? 4.778 -4.784 8.644 1.00 97.38 98 VAL A N 1
ATOM 756 C CA . VAL A 1 98 ? 4.988 -5.725 7.532 1.00 97.38 98 VAL A CA 1
ATOM 757 C C . VAL A 1 98 ? 3.640 -6.112 6.924 1.00 97.38 98 VAL A C 1
ATOM 759 O O . VAL A 1 98 ? 3.501 -6.165 5.706 1.00 97.38 98 VAL A O 1
ATOM 762 N N . GLU A 1 99 ? 2.629 -6.309 7.763 1.00 96.06 99 GLU A N 1
ATOM 763 C CA . GLU A 1 99 ? 1.269 -6.654 7.371 1.00 96.06 99 GLU A CA 1
ATOM 764 C C . GLU A 1 99 ? 0.615 -5.530 6.555 1.00 96.06 99 GLU A C 1
ATOM 766 O O . GLU A 1 99 ? -0.081 -5.813 5.581 1.00 96.06 99 GLU A O 1
ATOM 771 N N . ALA A 1 100 ? 0.884 -4.258 6.878 1.00 96.31 100 ALA A N 1
ATOM 772 C CA . ALA A 1 100 ? 0.470 -3.122 6.050 1.00 96.31 100 ALA A CA 1
ATOM 773 C C . ALA A 1 100 ? 1.096 -3.176 4.650 1.00 96.31 100 ALA A C 1
ATOM 775 O O . ALA A 1 100 ? 0.390 -3.006 3.655 1.00 96.31 100 ALA A O 1
ATOM 776 N N . LEU A 1 101 ? 2.391 -3.487 4.546 1.00 98.25 101 LEU A N 1
ATOM 777 C CA . LEU A 1 101 ? 3.063 -3.650 3.253 1.00 98.25 101 LEU A CA 1
ATOM 778 C C . LEU A 1 101 ? 2.519 -4.845 2.452 1.00 98.25 101 LEU A C 1
ATOM 780 O O . LEU A 1 101 ? 2.342 -4.754 1.235 1.00 98.25 101 LEU A O 1
ATOM 784 N N . GLU A 1 102 ? 2.221 -5.962 3.115 1.00 97.75 102 GLU A N 1
ATOM 785 C CA . GLU A 1 102 ? 1.578 -7.110 2.470 1.00 97.75 102 GLU A CA 1
ATOM 786 C C . GLU A 1 102 ? 0.172 -6.755 1.967 1.00 97.75 102 GLU A C 1
ATOM 788 O O . GLU A 1 102 ? -0.171 -7.043 0.816 1.00 97.75 102 GLU A O 1
ATOM 793 N N . PHE A 1 103 ? -0.608 -6.049 2.791 1.00 96.00 103 PHE A N 1
ATOM 794 C CA . PHE A 1 103 ? -1.955 -5.591 2.459 1.00 96.00 103 PHE A CA 1
ATOM 795 C C . PHE A 1 103 ? -1.968 -4.677 1.228 1.00 96.00 103 PHE A C 1
ATOM 797 O O . PHE A 1 103 ? -2.808 -4.848 0.343 1.00 96.00 103 PHE A O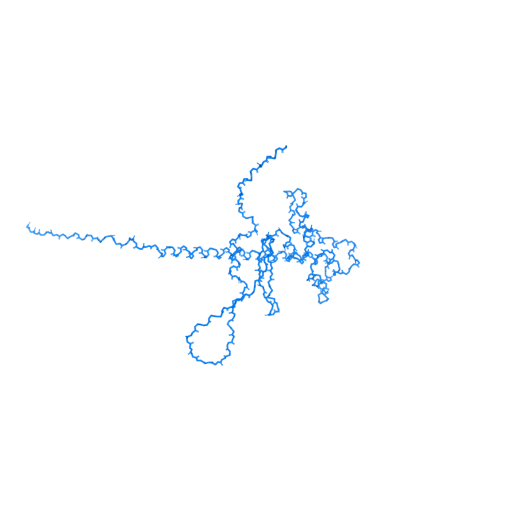 1
ATOM 804 N N . ILE A 1 104 ? -1.025 -3.732 1.124 1.00 97.62 104 ILE A N 1
ATOM 805 C CA . ILE A 1 104 ? -0.958 -2.823 -0.035 1.00 97.62 104 ILE A CA 1
ATOM 806 C C . ILE A 1 104 ? -0.407 -3.479 -1.300 1.00 97.62 104 ILE A C 1
ATOM 808 O O . ILE A 1 104 ? -0.490 -2.897 -2.385 1.00 97.62 104 ILE A O 1
ATOM 812 N N . GLY A 1 105 ? 0.095 -4.707 -1.178 1.00 97.56 105 GLY A N 1
ATOM 813 C CA . GLY A 1 105 ? 0.305 -5.593 -2.307 1.00 97.56 105 GLY A CA 1
ATOM 814 C C . GLY A 1 105 ? 1.721 -6.110 -2.490 1.00 97.56 105 GLY A C 1
ATOM 815 O O . GLY A 1 105 ? 2.009 -6.644 -3.560 1.00 97.56 105 GLY A O 1
ATOM 816 N N . PHE A 1 106 ? 2.598 -5.997 -1.496 1.00 98.56 106 PHE A N 1
ATOM 817 C CA . PHE A 1 1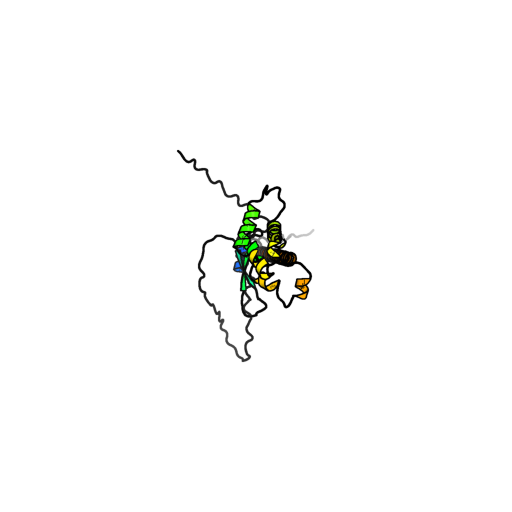06 ? 3.880 -6.701 -1.516 1.00 98.56 106 PHE A CA 1
ATOM 818 C C . PHE A 1 106 ? 3.725 -8.158 -1.069 1.00 98.56 106 PHE A C 1
ATOM 820 O O . PHE A 1 106 ? 2.811 -8.526 -0.339 1.00 98.56 106 PHE A O 1
ATOM 827 N N . VAL A 1 107 ? 4.632 -9.024 -1.510 1.00 98.06 107 VAL A N 1
ATOM 828 C CA . VAL A 1 107 ? 4.784 -10.365 -0.933 1.00 98.06 107 VAL A CA 1
ATOM 829 C C . VAL A 1 107 ? 5.578 -10.277 0.370 1.00 98.06 107 VAL A C 1
ATOM 831 O O . VAL A 1 107 ? 6.444 -9.412 0.502 1.00 98.06 107 VAL A O 1
ATOM 834 N N . ALA A 1 108 ? 5.365 -11.222 1.288 1.00 98.00 108 ALA A N 1
ATOM 835 C CA . ALA A 1 108 ? 5.970 -11.219 2.625 1.00 98.00 108 ALA A CA 1
ATOM 836 C C . ALA A 1 108 ? 7.489 -10.965 2.649 1.00 98.00 108 ALA A C 1
ATOM 838 O O . ALA A 1 108 ? 7.995 -10.207 3.473 1.00 98.00 108 ALA A O 1
ATOM 839 N N . GLY A 1 109 ? 8.239 -11.561 1.715 1.00 98.25 109 GLY A N 1
ATOM 840 C CA . GLY A 1 109 ? 9.688 -11.351 1.625 1.00 98.25 109 GLY A CA 1
ATOM 841 C C . GLY A 1 109 ? 10.078 -9.909 1.274 1.00 98.25 109 GLY A C 1
ATOM 842 O O . GLY A 1 109 ? 10.998 -9.361 1.876 1.00 98.25 109 GLY A O 1
ATOM 843 N N . ALA A 1 110 ? 9.368 -9.283 0.331 1.00 98.56 110 ALA A N 1
ATOM 844 C CA . ALA A 1 110 ? 9.612 -7.894 -0.053 1.00 98.56 110 ALA A CA 1
ATOM 845 C C . ALA A 1 110 ? 9.120 -6.924 1.028 1.00 98.56 110 ALA A C 1
ATOM 847 O O . ALA A 1 110 ? 9.835 -5.983 1.362 1.00 98.56 110 ALA A O 1
ATOM 848 N N . ALA A 1 111 ? 7.956 -7.201 1.624 1.00 98.56 111 ALA A N 1
ATOM 849 C CA . ALA A 1 111 ? 7.404 -6.436 2.737 1.00 98.56 111 ALA A CA 1
ATOM 850 C C . ALA A 1 111 ? 8.393 -6.354 3.912 1.00 98.56 111 ALA A C 1
ATOM 852 O O . ALA A 1 111 ? 8.744 -5.260 4.346 1.00 98.56 111 ALA A O 1
ATOM 853 N N . ARG A 1 112 ? 8.936 -7.496 4.359 1.00 98.56 112 ARG A N 1
ATOM 854 C CA . ARG A 1 112 ? 9.961 -7.529 5.417 1.00 98.56 112 ARG A CA 1
ATOM 855 C C . ARG A 1 112 ? 11.200 -6.731 5.044 1.00 98.56 112 ARG A C 1
ATOM 857 O O . ARG A 1 112 ? 11.650 -5.918 5.834 1.00 98.56 112 ARG A O 1
ATOM 864 N N . LEU A 1 113 ? 11.711 -6.899 3.825 1.00 98.44 113 LEU A N 1
ATOM 865 C CA . LEU A 1 113 ? 12.902 -6.177 3.375 1.00 98.44 113 LEU A CA 1
ATOM 866 C C . LEU A 1 113 ? 12.697 -4.654 3.388 1.00 98.44 113 LEU A C 1
ATOM 868 O O . LEU A 1 113 ? 13.596 -3.919 3.799 1.00 98.44 113 LEU A O 1
ATOM 872 N N . ILE A 1 114 ? 11.538 -4.172 2.933 1.00 98.50 114 ILE A N 1
ATOM 873 C CA . ILE A 1 114 ? 11.196 -2.743 2.955 1.00 98.50 114 ILE A CA 1
ATOM 874 C C . ILE A 1 114 ? 11.093 -2.251 4.403 1.00 98.50 114 ILE A C 1
ATOM 876 O O . ILE A 1 114 ? 11.706 -1.240 4.743 1.00 98.50 114 ILE A O 1
ATOM 880 N N . TYR A 1 115 ? 10.375 -2.985 5.256 1.00 98.25 115 TYR A N 1
ATOM 881 C CA . TYR A 1 115 ? 10.190 -2.631 6.662 1.00 98.25 115 TYR A CA 1
ATOM 882 C C . TYR A 1 115 ? 11.512 -2.622 7.441 1.00 98.25 115 TYR A C 1
ATOM 884 O O . TYR A 1 115 ? 11.798 -1.672 8.165 1.00 98.25 115 TYR A O 1
ATOM 892 N N . ASP A 1 116 ? 12.382 -3.608 7.219 1.00 98.31 116 ASP A N 1
ATOM 893 C CA . ASP A 1 116 ? 13.709 -3.666 7.831 1.00 98.31 116 ASP A CA 1
ATOM 894 C C . ASP A 1 116 ? 14.555 -2.452 7.431 1.00 98.31 116 ASP A C 1
ATOM 896 O O . ASP A 1 116 ? 15.254 -1.880 8.265 1.00 98.31 116 ASP A O 1
ATOM 900 N N . ARG A 1 117 ? 14.485 -2.005 6.170 1.00 97.44 117 ARG A N 1
ATOM 901 C CA . ARG A 1 117 ? 15.173 -0.775 5.742 1.00 97.44 117 ARG A CA 1
ATOM 902 C C . ARG A 1 117 ? 14.606 0.467 6.419 1.00 97.44 117 ARG A C 1
ATOM 904 O O . ARG A 1 117 ? 15.384 1.336 6.796 1.00 97.44 117 ARG A O 1
ATOM 911 N N . TYR A 1 118 ? 13.287 0.534 6.575 1.00 97.50 118 TYR A N 1
ATOM 912 C CA . TYR A 1 118 ? 12.622 1.625 7.279 1.00 97.50 118 TYR A CA 1
ATOM 913 C C . TYR A 1 118 ? 13.052 1.694 8.754 1.00 97.50 118 TYR A C 1
ATOM 915 O O . TYR A 1 118 ? 13.394 2.772 9.242 1.00 97.50 118 TYR A O 1
ATOM 923 N N . LEU A 1 119 ? 13.113 0.553 9.450 1.00 96.38 119 LEU A N 1
ATOM 924 C CA . LEU A 1 119 ? 13.567 0.481 10.844 1.00 96.38 119 LEU A CA 1
ATOM 925 C C . LEU A 1 119 ? 15.055 0.821 11.003 1.00 96.38 119 LEU A C 1
ATOM 927 O O . LEU A 1 119 ? 15.434 1.490 11.959 1.00 96.38 119 LEU A O 1
ATOM 931 N N . ASN A 1 120 ? 15.896 0.392 10.059 1.00 96.69 120 ASN A N 1
ATOM 932 C CA . ASN A 1 120 ? 17.345 0.616 10.089 1.00 96.69 120 ASN A CA 1
ATOM 933 C C . ASN A 1 120 ? 17.775 1.920 9.391 1.00 96.69 120 ASN A C 1
ATOM 935 O O . ASN A 1 120 ? 18.916 2.036 8.932 1.00 96.69 120 ASN A O 1
ATOM 939 N N . ARG A 1 121 ? 16.873 2.900 9.267 1.00 95.06 121 ARG A N 1
ATOM 940 C CA . ARG A 1 121 ? 17.179 4.165 8.596 1.00 95.06 121 ARG A CA 1
ATOM 941 C C . ARG A 1 121 ? 18.202 5.002 9.377 1.00 95.06 121 ARG A C 1
ATOM 943 O O . ARG A 1 121 ? 18.143 5.043 10.607 1.00 95.06 121 ARG A O 1
ATOM 950 N N . PRO A 1 122 ? 19.115 5.713 8.694 1.00 94.19 122 PRO A N 1
ATOM 951 C CA . PRO A 1 122 ? 20.005 6.659 9.358 1.00 94.19 122 PRO A CA 1
ATOM 952 C C . PRO A 1 122 ? 19.204 7.790 10.008 1.00 94.19 122 PRO A C 1
ATOM 954 O O . PRO A 1 122 ? 18.315 8.347 9.368 1.00 94.19 122 PRO A O 1
ATOM 957 N N . GLU A 1 123 ? 19.555 8.139 11.248 1.00 91.81 123 GLU A N 1
ATOM 958 C CA . GLU A 1 123 ? 18.986 9.273 11.995 1.00 91.81 123 GLU A CA 1
ATOM 959 C C . GLU A 1 123 ? 17.439 9.309 11.958 1.00 91.81 123 GLU A C 1
ATOM 961 O O . GLU A 1 123 ? 16.863 10.214 11.353 1.00 91.81 123 GLU A O 1
ATOM 966 N N . PRO A 1 124 ? 16.735 8.348 12.593 1.00 89.94 124 PRO A N 1
ATOM 967 C CA . PRO A 1 124 ? 15.277 8.221 12.483 1.00 89.94 124 PRO A CA 1
ATOM 968 C C . PRO A 1 124 ? 14.505 9.467 12.936 1.00 89.94 124 PRO A C 1
ATOM 970 O O . PRO A 1 124 ? 13.420 9.708 12.419 1.00 89.94 124 PRO A O 1
ATOM 973 N N . ASP A 1 125 ? 15.084 10.275 13.830 1.00 91.38 125 ASP A N 1
ATOM 974 C CA . ASP A 1 125 ? 14.508 11.543 14.304 1.00 91.38 125 ASP A CA 1
ATOM 975 C C . ASP A 1 125 ? 14.655 12.699 13.298 1.00 91.38 125 ASP A C 1
ATOM 977 O O . ASP A 1 125 ? 14.015 13.740 13.437 1.00 91.38 125 ASP A O 1
ATOM 981 N N . ARG A 1 126 ? 15.539 12.553 12.305 1.00 92.94 126 ARG A N 1
ATOM 982 C CA . ARG A 1 126 ? 15.837 13.573 11.285 1.00 92.94 126 ARG A CA 1
ATOM 983 C C . ARG A 1 126 ? 15.400 13.171 9.888 1.00 92.94 126 ARG A C 1
ATOM 985 O O . ARG A 1 126 ? 15.285 14.045 9.033 1.00 92.94 126 ARG A O 1
ATOM 992 N N . ASN A 1 127 ? 15.185 11.882 9.648 1.00 90.81 127 ASN A N 1
ATOM 993 C CA . ASN A 1 127 ? 14.660 11.395 8.389 1.00 90.81 127 ASN A CA 1
ATOM 994 C C . ASN A 1 127 ? 13.122 11.522 8.382 1.00 90.81 127 ASN A C 1
ATOM 996 O O . ASN A 1 127 ? 12.471 10.804 9.142 1.00 90.81 127 ASN A O 1
ATOM 1000 N N . PRO A 1 128 ? 12.538 12.405 7.546 1.00 93.56 128 PRO A N 1
ATOM 1001 C CA . PRO A 1 128 ? 11.091 12.593 7.475 1.00 93.56 128 PRO A CA 1
ATOM 1002 C C . PRO A 1 128 ? 10.374 11.499 6.667 1.00 93.56 128 PRO A C 1
ATOM 1004 O O . PRO A 1 128 ? 9.149 11.534 6.579 1.00 93.56 128 PRO A O 1
ATOM 1007 N N . ASP A 1 129 ? 11.113 10.579 6.041 1.00 95.38 129 ASP A N 1
ATOM 1008 C CA . ASP A 1 129 ? 10.548 9.531 5.199 1.00 95.38 129 ASP A CA 1
ATOM 1009 C C . ASP A 1 129 ? 9.764 8.522 6.048 1.00 95.38 129 ASP A C 1
ATOM 1011 O O . ASP A 1 129 ? 10.321 7.824 6.903 1.00 95.38 129 ASP A O 1
ATOM 1015 N N . ASP A 1 130 ? 8.469 8.425 5.765 1.00 95.44 130 ASP A N 1
ATOM 1016 C CA . ASP A 1 130 ? 7.574 7.425 6.337 1.00 95.44 130 ASP A CA 1
ATOM 1017 C C . ASP A 1 130 ? 7.764 6.044 5.678 1.00 95.44 130 ASP A C 1
ATOM 1019 O O . ASP A 1 130 ? 8.500 5.876 4.697 1.00 95.44 130 ASP A O 1
ATOM 1023 N N . LEU A 1 131 ? 7.074 5.020 6.193 1.00 96.62 131 LEU A N 1
ATOM 1024 C CA . LEU A 1 131 ? 7.130 3.670 5.617 1.00 96.62 131 LEU A CA 1
ATOM 1025 C C . LEU A 1 131 ? 6.777 3.648 4.115 1.00 96.62 131 LEU A C 1
ATOM 1027 O O . LEU A 1 131 ? 7.321 2.850 3.341 1.00 96.62 131 LEU A O 1
ATOM 1031 N N . MET A 1 132 ? 5.888 4.542 3.682 1.00 97.62 132 MET A N 1
ATOM 1032 C CA . MET A 1 132 ? 5.423 4.606 2.304 1.00 97.62 132 MET A CA 1
ATOM 1033 C C . MET A 1 132 ? 6.477 5.168 1.350 1.00 97.62 132 MET A C 1
ATOM 1035 O O . MET A 1 132 ? 6.610 4.682 0.221 1.00 97.62 132 MET A O 1
ATOM 1039 N N . ALA A 1 133 ? 7.270 6.140 1.794 1.00 97.69 133 ALA A N 1
ATOM 1040 C CA . ALA A 1 133 ? 8.422 6.640 1.058 1.00 97.69 133 ALA A CA 1
ATOM 1041 C C . ALA A 1 133 ? 9.431 5.511 0.784 1.00 97.69 133 ALA A C 1
ATOM 1043 O O . ALA A 1 133 ? 9.907 5.373 -0.347 1.00 97.69 133 ALA A O 1
ATOM 1044 N N . TYR A 1 134 ? 9.670 4.622 1.757 1.00 98.25 134 TYR A N 1
ATOM 1045 C CA . TYR A 1 134 ? 10.513 3.434 1.565 1.00 98.25 134 TYR A CA 1
ATOM 1046 C C . TYR A 1 134 ? 9.915 2.443 0.562 1.00 98.25 134 TYR A C 1
ATOM 1048 O O . TYR A 1 134 ? 10.642 1.924 -0.292 1.00 98.25 134 TYR A O 1
ATOM 1056 N N . ALA A 1 135 ? 8.601 2.206 0.604 1.00 98.38 135 ALA A N 1
ATOM 1057 C CA . ALA A 1 135 ? 7.918 1.364 -0.378 1.00 98.38 135 ALA A CA 1
ATOM 1058 C C . ALA A 1 135 ? 8.030 1.937 -1.807 1.00 98.38 135 ALA A C 1
ATOM 1060 O O . ALA A 1 135 ? 8.390 1.218 -2.744 1.00 98.38 135 ALA A O 1
ATOM 1061 N N . CYS A 1 136 ? 7.813 3.243 -1.985 1.00 98.19 136 CYS A N 1
ATOM 1062 C CA . CYS A 1 136 ? 7.953 3.918 -3.282 1.00 98.19 136 CYS A CA 1
ATOM 1063 C C . CYS A 1 136 ? 9.413 3.924 -3.770 1.00 98.19 136 CYS A C 1
ATOM 1065 O O . CYS A 1 136 ? 9.696 3.670 -4.948 1.00 98.19 136 CYS A O 1
ATOM 1067 N N . GLY A 1 137 ? 10.364 4.145 -2.859 1.00 97.88 137 GLY A N 1
ATOM 1068 C CA . GLY A 1 137 ? 11.796 4.033 -3.129 1.00 97.88 137 GLY A CA 1
ATOM 1069 C C . GLY A 1 137 ? 12.186 2.626 -3.588 1.00 97.88 137 GLY A C 1
ATOM 1070 O O . GLY A 1 137 ? 12.967 2.469 -4.527 1.00 97.88 137 GLY A O 1
ATOM 1071 N N . TYR A 1 138 ? 11.581 1.588 -3.009 1.00 98.19 138 TYR A N 1
ATOM 1072 C CA . TYR A 1 138 ? 11.786 0.206 -3.433 1.00 98.19 138 TYR A CA 1
ATOM 1073 C C . TYR A 1 138 ? 11.245 -0.063 -4.850 1.00 98.19 138 TYR A C 1
ATOM 1075 O O . TYR A 1 138 ? 11.953 -0.638 -5.686 1.00 98.19 138 TYR A O 1
ATOM 1083 N N . ILE A 1 139 ? 10.043 0.432 -5.171 1.00 98.31 139 ILE A N 1
ATOM 1084 C CA . ILE A 1 139 ? 9.430 0.327 -6.512 1.00 98.31 139 ILE A CA 1
ATOM 1085 C C . ILE A 1 139 ? 10.245 1.083 -7.572 1.00 98.31 139 ILE A C 1
ATOM 1087 O O . ILE A 1 139 ? 10.303 0.657 -8.726 1.00 98.31 139 ILE A O 1
ATOM 1091 N N . THR A 1 140 ? 10.950 2.154 -7.190 1.00 97.94 140 THR A N 1
ATOM 1092 C CA . THR A 1 140 ? 11.828 2.926 -8.094 1.00 97.94 140 THR A CA 1
ATOM 1093 C C . THR A 1 140 ? 12.909 2.063 -8.752 1.00 97.94 140 THR A C 1
ATOM 1095 O O . THR A 1 140 ? 13.382 2.400 -9.839 1.00 97.94 140 THR A O 1
ATOM 1098 N N . SER A 1 141 ? 13.233 0.896 -8.180 1.00 96.69 141 SER A N 1
ATOM 1099 C CA . SER A 1 141 ? 14.100 -0.093 -8.825 1.00 96.69 141 SER A CA 1
ATOM 1100 C C . SER A 1 141 ? 13.615 -0.525 -10.216 1.00 96.69 141 SER A C 1
ATOM 1102 O O . SER A 1 141 ? 14.457 -0.826 -11.055 1.00 96.69 141 SER A O 1
ATOM 1104 N N . LEU A 1 142 ? 12.311 -0.467 -10.521 1.00 97.44 142 LEU A N 1
ATOM 1105 C CA . LEU A 1 142 ? 11.771 -0.747 -11.861 1.00 97.44 142 LEU A CA 1
ATOM 1106 C C . LEU A 1 142 ? 12.300 0.188 -12.958 1.00 97.44 142 LEU A C 1
ATOM 1108 O O . LEU A 1 142 ? 12.195 -0.152 -14.129 1.00 97.44 142 LEU A O 1
ATOM 1112 N N . LYS A 1 143 ? 12.877 1.345 -12.604 1.00 97.62 143 LYS A N 1
ATOM 1113 C CA . LYS A 1 143 ? 13.529 2.253 -13.564 1.00 97.62 143 LYS A CA 1
ATOM 1114 C C . LYS A 1 143 ? 14.928 1.786 -13.985 1.00 97.62 143 LYS A C 1
ATOM 1116 O O . LYS A 1 143 ? 15.551 2.420 -14.830 1.00 97.62 143 LYS A O 1
ATOM 1121 N N . LEU A 1 144 ? 15.468 0.741 -13.354 1.00 96.94 144 LEU A N 1
ATOM 1122 C CA . LEU A 1 144 ? 16.792 0.215 -13.674 1.00 96.94 144 LEU A CA 1
ATOM 1123 C C . LEU A 1 144 ? 16.756 -0.591 -14.974 1.00 96.94 144 LEU A C 1
ATOM 1125 O O . LEU A 1 144 ? 15.880 -1.433 -15.164 1.00 96.94 144 LEU A O 1
ATOM 1129 N N . SER A 1 145 ? 17.802 -0.445 -15.787 1.00 96.38 145 SER A N 1
ATOM 1130 C CA . SER A 1 145 ? 17.911 -1.075 -17.112 1.00 96.38 145 SER A CA 1
ATOM 1131 C C . SER A 1 145 ? 17.819 -2.603 -17.118 1.00 96.38 145 SER A C 1
ATOM 1133 O O . SER A 1 145 ? 17.482 -3.214 -18.129 1.00 96.38 145 SER A O 1
ATOM 1135 N N . ARG A 1 146 ? 18.067 -3.259 -15.975 1.00 96.62 146 ARG A N 1
ATOM 1136 C CA . ARG A 1 146 ? 17.880 -4.712 -15.831 1.00 96.62 146 ARG A CA 1
ATOM 1137 C C . ARG A 1 146 ? 16.438 -5.166 -16.092 1.00 96.62 146 ARG A C 1
ATOM 1139 O O . ARG A 1 146 ? 16.232 -6.344 -16.368 1.00 96.62 146 ARG A O 1
ATOM 1146 N N . TYR A 1 147 ? 15.465 -4.261 -15.986 1.00 96.69 147 TYR A N 1
ATOM 1147 C CA . TYR A 1 147 ? 14.049 -4.548 -16.202 1.00 96.69 147 TYR A CA 1
ATOM 1148 C C . TYR A 1 147 ? 13.569 -4.243 -17.627 1.00 96.69 147 TYR A C 1
ATOM 1150 O O . TYR A 1 147 ? 12.510 -4.738 -18.000 1.00 96.69 147 TYR A O 1
ATOM 1158 N N . ASP A 1 148 ? 14.347 -3.523 -18.443 1.00 94.50 148 ASP A N 1
ATOM 1159 C CA . ASP A 1 148 ? 13.935 -3.093 -19.793 1.00 94.50 148 ASP A CA 1
ATOM 1160 C C . ASP A 1 148 ? 13.640 -4.276 -20.728 1.00 94.50 148 ASP A C 1
ATOM 1162 O O . ASP A 1 148 ? 12.775 -4.201 -21.596 1.00 94.50 148 ASP A O 1
ATOM 1166 N N . ASN A 1 149 ? 14.338 -5.397 -20.521 1.00 95.75 149 ASN A N 1
ATOM 1167 C CA . ASN A 1 149 ? 14.191 -6.616 -21.321 1.00 95.75 149 ASN A CA 1
ATOM 1168 C C . ASN A 1 149 ? 13.250 -7.654 -20.684 1.00 95.75 149 ASN A C 1
ATOM 1170 O O . ASN A 1 149 ? 13.141 -8.776 -21.182 1.00 95.75 149 ASN A O 1
ATOM 1174 N N . MET A 1 150 ? 12.601 -7.327 -19.563 1.00 97.81 150 MET A N 1
ATOM 1175 C CA . MET A 1 150 ? 11.666 -8.226 -18.889 1.00 97.81 150 MET A CA 1
ATOM 1176 C C . MET A 1 150 ? 10.230 -7.943 -19.325 1.00 97.81 150 MET A C 1
ATOM 1178 O O . MET A 1 150 ? 9.842 -6.804 -19.573 1.00 97.81 150 MET A O 1
ATOM 1182 N N . SER A 1 151 ? 9.394 -8.984 -19.352 1.00 97.75 151 SER A N 1
ATOM 1183 C CA . SER A 1 151 ? 7.950 -8.754 -19.450 1.00 97.75 151 SER A CA 1
ATOM 1184 C C . SER A 1 151 ? 7.463 -7.966 -18.222 1.00 97.75 151 SER A C 1
ATOM 1186 O O . SER A 1 151 ? 7.998 -8.174 -17.127 1.00 97.75 151 SER A O 1
ATOM 1188 N N . PRO A 1 152 ? 6.416 -7.129 -18.341 1.00 98.00 152 PRO A N 1
ATOM 1189 C CA . PRO A 1 152 ? 5.904 -6.370 -17.203 1.00 98.00 152 PRO A CA 1
ATOM 1190 C C . PRO A 1 152 ? 5.572 -7.236 -15.985 1.00 98.00 152 PRO A C 1
ATOM 1192 O O . PRO A 1 152 ? 5.941 -6.912 -14.860 1.00 98.00 152 PRO A O 1
ATOM 1195 N N . ARG A 1 153 ? 4.943 -8.395 -16.214 1.00 98.12 153 ARG A N 1
ATOM 1196 C CA . ARG A 1 153 ? 4.619 -9.360 -15.158 1.00 98.12 153 ARG A CA 1
ATOM 1197 C C . ARG A 1 153 ? 5.870 -9.871 -14.443 1.00 98.12 153 ARG A C 1
ATOM 1199 O O . ARG A 1 153 ? 5.877 -9.962 -13.219 1.00 98.12 153 ARG A O 1
ATOM 1206 N N . GLU A 1 154 ? 6.916 -10.195 -15.199 1.00 98.31 154 GLU A N 1
ATOM 1207 C CA . GLU A 1 154 ? 8.182 -10.670 -14.638 1.00 98.31 154 GLU A CA 1
ATOM 1208 C C . GLU A 1 154 ? 8.860 -9.588 -13.798 1.00 98.31 154 GLU A C 1
ATOM 1210 O O . GLU A 1 154 ? 9.285 -9.861 -12.680 1.00 98.31 154 GLU A O 1
ATOM 1215 N N . ALA A 1 155 ? 8.901 -8.351 -14.291 1.00 98.44 155 ALA A N 1
ATOM 1216 C CA . ALA A 1 155 ? 9.481 -7.234 -13.555 1.00 98.44 155 ALA A CA 1
ATOM 1217 C C . ALA A 1 155 ? 8.740 -6.976 -12.226 1.00 98.44 155 ALA A C 1
ATOM 1219 O O . ALA A 1 155 ? 9.385 -6.872 -11.182 1.00 98.44 155 ALA A O 1
ATOM 1220 N N . LEU A 1 156 ? 7.398 -6.970 -12.235 1.00 98.50 156 LEU A N 1
ATOM 1221 C CA . LEU A 1 156 ? 6.573 -6.835 -11.021 1.00 98.50 156 LEU A CA 1
ATOM 1222 C C . LEU A 1 156 ? 6.790 -7.998 -10.037 1.00 98.50 156 LEU A C 1
ATOM 1224 O O . LEU A 1 156 ? 6.834 -7.789 -8.824 1.00 98.50 156 LEU A O 1
ATOM 1228 N N . ARG A 1 157 ? 6.969 -9.224 -10.545 1.00 98.50 157 ARG A N 1
ATOM 1229 C CA . ARG A 1 157 ? 7.306 -10.397 -9.727 1.00 98.50 157 ARG A CA 1
ATOM 1230 C C . ARG A 1 157 ? 8.678 -10.259 -9.070 1.00 98.50 157 ARG A C 1
ATOM 1232 O O . ARG A 1 157 ? 8.816 -10.570 -7.892 1.00 98.50 157 ARG A O 1
ATOM 1239 N N . GLN A 1 158 ? 9.679 -9.789 -9.812 1.00 98.19 158 GLN A N 1
ATOM 1240 C CA . GLN A 1 158 ? 11.051 -9.618 -9.323 1.00 98.19 158 GLN A CA 1
ATOM 1241 C C . GLN A 1 158 ? 11.167 -8.547 -8.233 1.00 98.19 158 GLN A C 1
ATOM 1243 O O . GLN A 1 158 ? 12.004 -8.675 -7.344 1.00 98.19 158 GLN A O 1
ATOM 1248 N N . ILE A 1 159 ? 10.321 -7.513 -8.266 1.00 98.00 159 ILE A N 1
ATOM 1249 C CA . ILE A 1 159 ? 10.207 -6.544 -7.164 1.00 98.00 159 ILE A CA 1
ATOM 1250 C C . ILE A 1 159 ? 9.225 -6.998 -6.071 1.00 98.00 159 ILE A C 1
ATOM 1252 O O . ILE A 1 159 ? 8.861 -6.219 -5.202 1.00 98.00 159 ILE A O 1
ATOM 1256 N N . GLY A 1 160 ? 8.751 -8.244 -6.108 1.00 98.38 160 GLY A N 1
ATOM 1257 C CA . GLY A 1 160 ? 7.940 -8.814 -5.039 1.00 98.38 160 GLY A CA 1
ATOM 1258 C C . GLY A 1 160 ? 6.572 -8.160 -4.843 1.00 98.38 160 GLY A C 1
ATOM 1259 O O . GLY A 1 160 ? 6.093 -8.113 -3.714 1.00 98.38 160 GLY A O 1
ATOM 1260 N N . LEU A 1 161 ? 5.918 -7.677 -5.903 1.00 98.50 161 LEU A N 1
ATOM 1261 C CA . LEU A 1 161 ? 4.485 -7.372 -5.833 1.00 98.50 161 LEU A CA 1
ATOM 1262 C C . LEU A 1 161 ? 3.671 -8.662 -5.905 1.00 98.50 161 LEU A C 1
ATOM 1264 O O . LEU A 1 161 ? 4.127 -9.658 -6.460 1.00 98.50 161 LEU A O 1
ATOM 1268 N N . ASN A 1 162 ? 2.478 -8.680 -5.328 1.00 97.81 162 ASN A N 1
ATOM 1269 C CA . ASN A 1 162 ? 1.654 -9.875 -5.242 1.00 97.81 162 ASN A CA 1
ATOM 1270 C C . ASN A 1 162 ? 1.055 -10.262 -6.606 1.00 97.81 162 ASN A C 1
ATOM 1272 O O . ASN A 1 162 ? 1.039 -9.492 -7.570 1.00 97.81 162 ASN A O 1
ATOM 1276 N N . ARG A 1 163 ? 0.534 -11.489 -6.686 1.00 97.69 163 ARG A N 1
ATOM 1277 C CA . ARG A 1 163 ? -0.013 -12.046 -7.929 1.00 97.69 163 ARG A CA 1
ATOM 1278 C C . ARG A 1 163 ? -1.168 -11.217 -8.501 1.00 97.69 163 ARG A C 1
ATOM 1280 O O . ARG A 1 163 ? -1.262 -11.082 -9.715 1.00 97.69 163 ARG A O 1
ATOM 1287 N N . GLN A 1 164 ? -2.019 -10.651 -7.647 1.00 97.06 164 GLN A N 1
ATOM 1288 C CA . GLN A 1 164 ? -3.159 -9.848 -8.086 1.00 97.06 164 GLN A CA 1
ATOM 1289 C C . GLN A 1 164 ? -2.695 -8.610 -8.861 1.00 97.06 164 GLN A C 1
ATOM 1291 O O . GLN A 1 164 ? -3.186 -8.362 -9.958 1.00 97.06 164 GLN A O 1
ATOM 1296 N N . ILE A 1 165 ? -1.708 -7.876 -8.341 1.00 97.81 165 ILE A N 1
ATOM 1297 C CA . ILE A 1 165 ? -1.140 -6.703 -9.021 1.00 97.81 165 ILE A CA 1
ATOM 1298 C C . ILE A 1 165 ? -0.392 -7.120 -10.298 1.00 97.81 165 ILE A C 1
ATOM 1300 O O . ILE A 1 165 ? -0.562 -6.495 -11.346 1.00 97.81 165 ILE A O 1
ATOM 1304 N N . GLN A 1 166 ? 0.381 -8.213 -10.239 1.00 98.06 166 GLN A N 1
ATOM 1305 C CA . GLN A 1 166 ? 1.096 -8.774 -11.396 1.00 98.06 166 GLN A CA 1
ATOM 1306 C C . GLN A 1 166 ? 0.170 -9.163 -12.562 1.00 98.06 166 GLN A C 1
ATOM 1308 O O . GLN A 1 166 ? 0.597 -9.156 -13.719 1.00 98.06 166 GLN A O 1
ATOM 1313 N N . GLU A 1 167 ? -1.066 -9.569 -12.268 1.00 96.88 167 GLU A N 1
ATOM 1314 C CA . GLU A 1 167 ? -2.067 -9.945 -13.268 1.00 96.88 167 GLU A CA 1
ATOM 1315 C C . GLU A 1 167 ? -2.904 -8.748 -13.730 1.00 96.88 167 GLU A C 1
ATOM 1317 O O . GLU A 1 167 ? -3.205 -8.663 -14.918 1.00 96.88 167 GLU A O 1
ATOM 1322 N N . ALA A 1 168 ? -3.238 -7.826 -12.823 1.00 97.00 168 ALA A N 1
ATOM 1323 C CA . ALA A 1 168 ? -4.115 -6.693 -13.103 1.00 97.00 168 ALA A CA 1
ATOM 1324 C C . ALA A 1 168 ? -3.447 -5.595 -13.942 1.00 97.00 168 ALA A C 1
ATOM 1326 O O . ALA A 1 168 ? -4.061 -5.102 -14.886 1.00 97.00 168 ALA A O 1
ATOM 1327 N N . ILE A 1 169 ? -2.199 -5.219 -13.628 1.00 96.56 169 ILE A N 1
ATOM 1328 C CA . ILE A 1 169 ? -1.512 -4.116 -14.322 1.00 96.56 169 ILE A CA 1
ATOM 1329 C C . ILE A 1 169 ? -1.315 -4.413 -15.822 1.00 96.56 169 ILE A C 1
ATOM 1331 O O . ILE A 1 169 ? -1.720 -3.592 -16.643 1.00 96.56 169 ILE A O 1
ATOM 1335 N N . PRO A 1 170 ? -0.725 -5.556 -16.229 1.00 96.31 170 PRO A N 1
ATOM 1336 C CA . PRO A 1 170 ? -0.479 -5.846 -17.639 1.00 96.31 170 PRO A CA 1
ATOM 1337 C C . PRO A 1 170 ? -1.649 -6.579 -18.316 1.00 96.31 170 PRO A C 1
ATOM 1339 O O . PRO A 1 170 ? -1.428 -7.321 -19.275 1.00 96.31 170 PRO A O 1
ATOM 1342 N N . ASP A 1 171 ? -2.879 -6.442 -17.811 1.00 96.69 171 ASP A N 1
ATOM 1343 C CA . ASP A 1 171 ? -4.047 -7.093 -18.403 1.00 96.69 171 ASP A CA 1
ATOM 1344 C C . ASP A 1 171 ? -4.292 -6.548 -19.830 1.00 96.69 171 ASP A C 1
ATOM 1346 O O . ASP A 1 171 ? -4.542 -5.349 -20.002 1.00 96.69 171 ASP A O 1
ATOM 1350 N N . PRO A 1 172 ? -4.271 -7.405 -20.873 1.00 96.50 172 PRO A N 1
ATOM 1351 C CA . PRO A 1 172 ? -4.452 -6.975 -22.260 1.00 96.50 172 PRO A CA 1
ATOM 1352 C C . PRO A 1 172 ? -5.752 -6.205 -22.518 1.00 96.50 172 PRO A C 1
ATOM 1354 O O . PRO A 1 172 ? -5.800 -5.375 -23.432 1.00 96.50 172 PRO A O 1
ATOM 1357 N N . ARG A 1 173 ? -6.795 -6.437 -21.704 1.00 97.50 173 ARG A N 1
ATOM 1358 C CA . ARG A 1 173 ? -8.082 -5.726 -21.789 1.00 97.50 173 ARG A CA 1
ATOM 1359 C C . ARG A 1 173 ? -7.937 -4.223 -21.540 1.00 97.50 173 ARG A C 1
ATOM 1361 O O . ARG A 1 173 ? -8.715 -3.441 -22.080 1.00 97.50 173 ARG A O 1
ATOM 1368 N N . PHE A 1 174 ? -6.918 -3.819 -20.783 1.00 95.50 174 PHE A N 1
ATOM 1369 C CA . PHE A 1 174 ? -6.617 -2.426 -20.451 1.00 95.50 174 PHE A CA 1
ATOM 1370 C C . PHE A 1 174 ? -5.334 -1.922 -21.127 1.00 95.50 174 PHE A C 1
ATOM 1372 O O . PHE A 1 174 ? -4.776 -0.913 -20.708 1.00 95.50 174 PHE A O 1
ATOM 1379 N N . SER A 1 175 ? -4.877 -2.579 -22.200 1.00 95.19 175 SER A N 1
ATOM 1380 C CA . SER A 1 175 ? -3.647 -2.224 -22.935 1.00 95.19 175 SER A CA 1
ATOM 1381 C C . SER A 1 175 ? -3.569 -0.751 -23.356 1.00 95.19 175 SER A C 1
ATOM 1383 O O . SER A 1 175 ? -2.499 -0.149 -23.284 1.00 95.19 175 SER A O 1
ATOM 1385 N N . HIS A 1 176 ? -4.699 -0.154 -23.743 1.00 96.06 176 HIS A N 1
ATOM 1386 C CA . HIS A 1 176 ? -4.786 1.264 -24.098 1.00 96.06 176 HIS A CA 1
ATOM 1387 C C . HIS A 1 176 ? -4.477 2.191 -22.915 1.00 96.06 176 HIS A C 1
ATOM 1389 O O . HIS A 1 176 ? -3.771 3.176 -23.098 1.00 96.06 176 HIS A O 1
ATOM 1395 N N . VAL A 1 177 ? -4.961 1.868 -21.710 1.00 95.94 177 VAL A N 1
ATOM 1396 C CA . VAL A 1 177 ? -4.638 2.615 -20.484 1.00 95.94 177 VAL A CA 1
ATOM 1397 C C . VAL A 1 177 ? -3.195 2.346 -20.093 1.00 95.94 177 VAL A C 1
ATOM 1399 O O . VAL A 1 177 ? -2.432 3.288 -19.898 1.00 95.94 177 VAL A O 1
ATOM 1402 N N . PHE A 1 178 ? -2.799 1.071 -20.053 1.00 95.38 178 PHE A N 1
ATOM 1403 C CA . PHE A 1 178 ? -1.456 0.653 -19.665 1.00 95.38 178 PHE A CA 1
ATOM 1404 C C . PHE A 1 178 ? -0.370 1.373 -20.478 1.00 95.38 178 PHE A C 1
ATOM 1406 O O . PHE A 1 178 ? 0.597 1.856 -19.897 1.00 95.38 178 PHE A O 1
ATOM 1413 N N . GLY A 1 179 ? -0.565 1.542 -21.791 1.00 94.38 179 GLY A N 1
ATOM 1414 C CA . GLY A 1 179 ? 0.380 2.230 -22.677 1.00 94.38 179 GLY A CA 1
ATOM 1415 C C . GLY A 1 179 ? 0.531 3.744 -22.467 1.00 94.38 179 GLY A C 1
ATOM 1416 O O . GLY A 1 179 ? 1.401 4.343 -23.091 1.00 94.38 179 GLY A O 1
ATOM 1417 N N . THR A 1 180 ? -0.279 4.382 -21.614 1.00 97.69 180 THR A N 1
ATOM 1418 C CA . THR A 1 180 ? -0.179 5.834 -21.350 1.00 97.69 180 THR A CA 1
ATOM 1419 C C . THR A 1 180 ? 0.922 6.203 -20.360 1.00 97.69 180 THR A C 1
ATOM 1421 O O . THR A 1 180 ? 1.315 7.367 -20.290 1.00 97.69 180 THR A O 1
ATOM 1424 N N . GLN A 1 181 ? 1.419 5.233 -19.591 1.00 98.06 181 GLN A N 1
ATOM 1425 C CA . GLN A 1 181 ? 2.389 5.448 -18.524 1.00 98.06 181 GLN A CA 1
ATOM 1426 C C . GLN A 1 181 ? 3.363 4.273 -18.405 1.00 98.06 181 GLN A C 1
ATOM 1428 O O . GLN A 1 181 ? 3.180 3.209 -18.991 1.00 98.06 181 GLN A O 1
ATOM 1433 N N . THR A 1 182 ? 4.435 4.473 -17.641 1.00 97.56 182 THR A N 1
ATOM 1434 C CA . THR A 1 182 ? 5.450 3.434 -17.414 1.00 97.56 182 THR A CA 1
ATOM 1435 C C . THR A 1 182 ? 4.961 2.351 -16.449 1.00 97.56 182 THR A C 1
ATOM 1437 O O . THR A 1 182 ? 4.099 2.591 -15.605 1.00 97.56 182 THR A O 1
ATOM 1440 N N . LEU A 1 183 ? 5.577 1.164 -16.499 1.00 98.00 183 LEU A N 1
ATOM 1441 C CA . LEU A 1 183 ? 5.321 0.105 -15.516 1.00 98.00 183 LEU A CA 1
ATOM 1442 C C . LEU A 1 183 ? 5.586 0.569 -14.076 1.00 98.00 183 LEU A C 1
ATOM 1444 O O . LEU A 1 183 ? 4.829 0.230 -13.171 1.00 98.00 183 LEU A O 1
ATOM 1448 N N . TYR A 1 184 ? 6.644 1.365 -13.883 1.00 98.25 184 TYR A N 1
ATOM 1449 C CA . TYR A 1 184 ? 6.963 1.997 -12.604 1.00 98.25 184 TYR A CA 1
ATOM 1450 C C . TYR A 1 184 ? 5.797 2.849 -12.092 1.00 98.25 184 TYR A C 1
ATOM 1452 O O . TYR A 1 184 ? 5.390 2.678 -10.947 1.00 98.25 184 TYR A O 1
ATOM 1460 N N . TYR A 1 185 ? 5.246 3.719 -12.946 1.00 98.38 185 TYR A N 1
ATOM 1461 C CA . TYR A 1 185 ? 4.136 4.596 -12.577 1.00 98.38 185 TYR A CA 1
ATOM 1462 C C . TYR A 1 185 ? 2.925 3.783 -12.113 1.00 98.38 185 TYR A C 1
ATOM 1464 O O . TYR A 1 185 ? 2.411 4.024 -11.028 1.00 98.38 185 TYR A O 1
ATOM 1472 N N . TRP A 1 186 ? 2.512 2.775 -12.888 1.00 98.44 186 TRP A N 1
ATOM 1473 C CA . TRP A 1 186 ? 1.353 1.953 -12.531 1.00 98.44 186 TRP A CA 1
ATOM 1474 C C . TRP A 1 186 ? 1.554 1.165 -11.237 1.00 98.44 186 TRP A C 1
ATOM 1476 O O . TRP A 1 186 ? 0.623 1.046 -10.442 1.00 98.44 186 TRP A O 1
ATOM 1486 N N . ALA A 1 187 ? 2.759 0.637 -11.008 1.00 98.44 187 ALA A N 1
ATOM 1487 C CA . ALA A 1 187 ? 3.090 -0.059 -9.771 1.00 98.44 187 ALA A CA 1
ATOM 1488 C C . ALA A 1 187 ? 3.035 0.883 -8.558 1.00 98.44 187 ALA A C 1
ATOM 1490 O O . ALA A 1 187 ? 2.418 0.548 -7.548 1.00 98.44 187 ALA A O 1
ATOM 1491 N N . GLU A 1 188 ? 3.649 2.063 -8.670 1.00 98.50 188 GLU A N 1
ATOM 1492 C CA . GLU A 1 188 ? 3.659 3.074 -7.614 1.00 98.50 188 GLU A CA 1
ATOM 1493 C C . GLU A 1 188 ? 2.244 3.578 -7.297 1.00 98.50 188 GLU A C 1
ATOM 1495 O O . GLU A 1 188 ? 1.849 3.602 -6.132 1.00 98.50 188 GLU A O 1
ATOM 1500 N N . ASP A 1 189 ? 1.467 3.929 -8.322 1.00 98.38 189 ASP A N 1
ATOM 1501 C CA . ASP A 1 189 ? 0.096 4.425 -8.185 1.00 98.38 189 ASP A C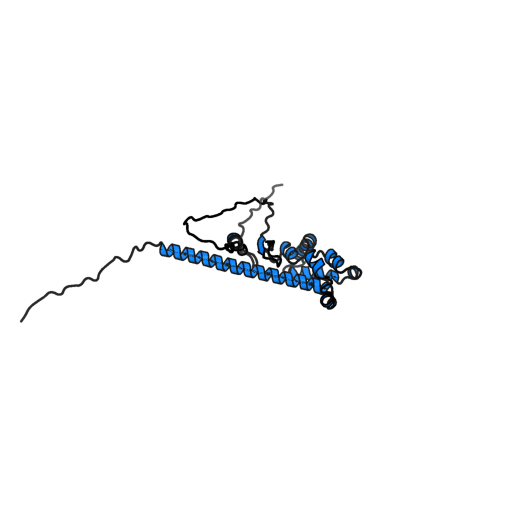A 1
ATOM 1502 C C . ASP A 1 189 ? -0.837 3.381 -7.555 1.00 98.38 189 ASP A C 1
ATOM 1504 O O . ASP A 1 189 ? -1.596 3.692 -6.634 1.00 98.38 189 ASP A O 1
ATOM 1508 N N . THR A 1 190 ? -0.715 2.113 -7.966 1.00 98.31 190 THR A N 1
ATOM 1509 C CA . THR A 1 190 ? -1.493 1.006 -7.387 1.00 98.31 190 THR A CA 1
ATOM 1510 C C . THR A 1 190 ? -1.194 0.846 -5.897 1.00 98.31 190 THR A C 1
ATOM 1512 O O . THR A 1 190 ? -2.113 0.758 -5.082 1.00 98.31 190 THR A O 1
ATOM 1515 N N . VAL A 1 191 ? 0.087 0.840 -5.517 1.00 98.31 191 VAL A N 1
ATOM 1516 C CA . VAL A 1 191 ? 0.502 0.689 -4.114 1.00 98.31 191 VAL A CA 1
ATOM 1517 C C . VAL A 1 191 ? 0.066 1.900 -3.279 1.00 98.31 191 VAL A C 1
ATOM 1519 O O . VAL A 1 191 ? -0.470 1.716 -2.187 1.00 98.31 191 VAL A O 1
ATOM 1522 N N . LYS A 1 192 ? 0.188 3.128 -3.808 1.00 98.06 192 LYS A N 1
ATOM 1523 C CA . LYS A 1 192 ? -0.330 4.361 -3.178 1.00 98.06 192 LYS A CA 1
ATOM 1524 C C . LYS A 1 192 ? -1.832 4.328 -2.961 1.00 98.06 192 LYS A C 1
ATOM 1526 O O . LYS A 1 192 ? -2.299 4.630 -1.863 1.00 98.06 192 LYS A O 1
ATOM 1531 N N . THR A 1 193 ? -2.577 3.910 -3.974 1.00 97.62 193 THR A N 1
ATOM 1532 C CA . THR A 1 193 ? -4.031 3.781 -3.891 1.00 97.62 193 THR A CA 1
ATOM 1533 C C . THR A 1 193 ? -4.433 2.746 -2.839 1.00 97.62 193 THR A C 1
ATOM 1535 O O . THR A 1 193 ? -5.307 3.019 -2.015 1.00 97.62 193 THR A O 1
ATOM 1538 N N . ASN A 1 194 ? -3.764 1.590 -2.797 1.00 97.12 194 ASN A N 1
ATOM 1539 C CA . ASN A 1 194 ? -4.041 0.564 -1.791 1.00 97.12 194 ASN A CA 1
ATOM 1540 C C . ASN A 1 194 ? -3.716 1.045 -0.369 1.00 97.12 194 ASN A C 1
ATOM 1542 O O . ASN A 1 194 ? -4.472 0.755 0.558 1.00 97.12 194 ASN A O 1
ATOM 1546 N N . TYR A 1 195 ? -2.635 1.809 -0.194 1.00 96.25 195 TYR A N 1
ATOM 1547 C CA . TYR A 1 195 ? -2.261 2.386 1.099 1.00 96.25 195 TYR A CA 1
ATOM 1548 C C . TYR A 1 195 ? -3.288 3.414 1.587 1.00 96.25 195 TYR A C 1
ATOM 1550 O O . TYR A 1 195 ? -3.768 3.329 2.715 1.00 96.25 195 TYR A O 1
ATOM 1558 N N . ALA A 1 196 ? -3.740 4.316 0.712 1.00 95.25 196 ALA A N 1
ATOM 1559 C CA . ALA A 1 196 ? -4.825 5.244 1.034 1.00 95.25 196 ALA A CA 1
ATOM 1560 C C . ALA A 1 196 ? -6.134 4.508 1.388 1.00 95.25 196 ALA A C 1
ATOM 1562 O O . ALA A 1 196 ? -6.844 4.891 2.323 1.00 95.25 196 ALA A O 1
ATOM 1563 N N . ALA A 1 197 ? -6.445 3.420 0.674 1.00 93.25 197 ALA A N 1
ATOM 1564 C CA . ALA A 1 197 ? -7.607 2.586 0.966 1.00 93.25 197 ALA A CA 1
ATOM 1565 C C . ALA A 1 197 ? -7.498 1.887 2.332 1.00 93.25 197 ALA A C 1
ATOM 1567 O O . ALA A 1 197 ? -8.507 1.787 3.034 1.00 93.25 197 ALA A O 1
ATOM 1568 N N . LEU A 1 198 ? -6.301 1.436 2.729 1.00 92.94 198 LEU A N 1
ATOM 1569 C CA . LEU A 1 198 ? -6.050 0.864 4.053 1.00 92.94 198 LEU A CA 1
ATOM 1570 C C . LEU A 1 198 ? -6.383 1.873 5.159 1.00 92.94 198 LEU A C 1
ATOM 1572 O O . LEU A 1 198 ? -7.215 1.574 6.017 1.00 92.94 198 LEU A O 1
ATOM 1576 N N . PHE A 1 199 ? -5.828 3.085 5.092 1.00 90.12 199 PHE A N 1
ATOM 1577 C CA . PHE A 1 199 ? -6.105 4.123 6.089 1.00 90.12 199 PHE A CA 1
ATOM 1578 C C . PHE A 1 199 ? -7.571 4.519 6.148 1.00 90.12 199 PHE A C 1
ATOM 1580 O O . PHE A 1 199 ? -8.129 4.693 7.229 1.00 90.12 199 PHE A O 1
ATOM 1587 N N . SER A 1 200 ? -8.224 4.648 4.990 1.00 90.00 200 SER A N 1
ATOM 1588 C CA . SER A 1 200 ? -9.654 4.947 4.948 1.00 90.00 200 SER A CA 1
ATOM 1589 C C . SER A 1 200 ? -10.455 3.878 5.699 1.00 90.00 200 SER A C 1
ATOM 1591 O O . SER A 1 200 ? -11.318 4.207 6.514 1.00 90.00 200 SER A O 1
ATOM 1593 N N . ARG A 1 201 ? -10.122 2.594 5.505 1.00 88.69 201 ARG A N 1
ATOM 1594 C CA . ARG A 1 201 ? -10.760 1.480 6.223 1.00 88.69 201 ARG A CA 1
ATOM 1595 C C . ARG A 1 201 ? -10.467 1.509 7.719 1.00 88.69 201 ARG A C 1
ATOM 1597 O O . ARG A 1 201 ? -11.400 1.370 8.506 1.00 88.69 201 ARG A O 1
ATOM 1604 N N . GLN A 1 202 ? -9.216 1.726 8.117 1.00 89.38 202 GLN A N 1
ATOM 1605 C CA . GLN A 1 202 ? -8.837 1.837 9.528 1.00 89.38 202 GLN A CA 1
ATOM 1606 C C . GLN A 1 202 ? -9.549 3.015 10.211 1.00 89.38 202 GLN A C 1
ATOM 1608 O O . GLN A 1 202 ? -10.117 2.862 11.289 1.00 89.38 202 GLN A O 1
ATOM 1613 N N . SER A 1 203 ? -9.613 4.176 9.560 1.00 88.88 203 SER A N 1
ATOM 1614 C CA . SER A 1 203 ? -10.308 5.358 10.078 1.00 88.88 203 SER A CA 1
ATOM 1615 C C . SER A 1 203 ? -11.807 5.107 10.284 1.00 88.88 203 SER A C 1
ATOM 1617 O O . SER A 1 203 ? -12.361 5.454 11.334 1.00 88.88 203 SER A O 1
ATOM 1619 N N . MET A 1 204 ? -12.462 4.441 9.325 1.00 88.62 204 MET A N 1
ATOM 1620 C CA . MET A 1 204 ? -13.867 4.039 9.456 1.00 88.62 204 MET A CA 1
ATOM 1621 C C . MET A 1 204 ? -14.074 3.062 10.617 1.00 88.62 204 MET A C 1
ATOM 1623 O O . MET A 1 204 ? -14.988 3.253 11.420 1.00 88.62 204 MET A O 1
ATOM 1627 N N . LEU A 1 205 ? -13.216 2.045 10.730 1.00 87.50 205 LEU A N 1
ATOM 1628 C CA . LEU A 1 205 ? -13.259 1.068 11.818 1.00 87.50 205 LEU A CA 1
ATOM 1629 C C . LEU A 1 205 ? -13.10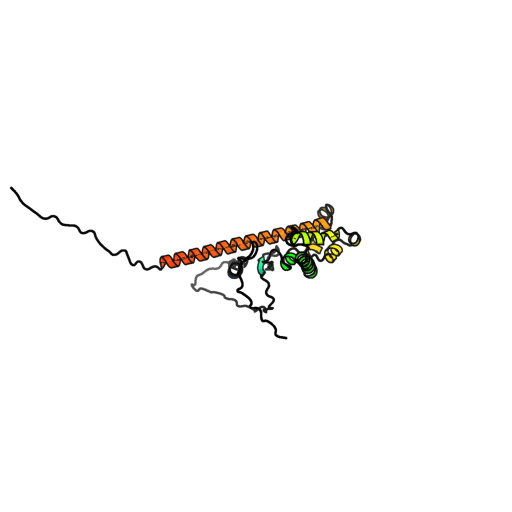1 1.722 13.189 1.00 87.50 205 LEU A C 1
ATOM 1631 O O . LEU A 1 205 ? -13.862 1.427 14.110 1.00 87.50 205 LEU A O 1
ATOM 1635 N N . LYS A 1 206 ? -12.137 2.634 13.316 1.00 87.88 206 LYS A N 1
ATOM 1636 C CA . LYS A 1 206 ? -11.874 3.357 14.559 1.00 87.88 206 LYS A CA 1
ATOM 1637 C C . LYS A 1 206 ? -13.064 4.226 14.954 1.00 87.88 206 LYS A C 1
ATOM 1639 O O . LYS A 1 206 ? -13.566 4.112 16.068 1.00 87.88 206 LYS A O 1
ATOM 1644 N N . SER A 1 207 ? -13.583 5.003 14.002 1.00 89.31 207 SER A N 1
ATOM 1645 C CA . SER A 1 207 ? -14.770 5.841 14.205 1.00 89.31 207 SER A CA 1
ATOM 1646 C C . SER A 1 207 ? -15.979 5.018 14.651 1.00 89.31 207 SER A C 1
ATOM 1648 O O . SER A 1 207 ? -16.718 5.426 15.547 1.00 89.31 207 SER A O 1
ATOM 1650 N N . TYR A 1 208 ? -16.174 3.844 14.050 1.00 88.75 208 TYR A N 1
ATOM 1651 C CA . TYR A 1 208 ? -17.237 2.929 14.442 1.00 88.75 208 TYR A CA 1
ATOM 1652 C C . TYR A 1 208 ? -17.051 2.414 15.877 1.00 88.75 208 TYR A C 1
ATOM 1654 O O . TYR A 1 208 ? -17.990 2.456 16.677 1.00 88.75 208 TYR A O 1
ATOM 1662 N N . ALA A 1 209 ? -15.846 1.950 16.218 1.00 88.38 209 ALA A N 1
ATOM 1663 C CA . ALA A 1 209 ? -15.545 1.432 17.548 1.00 88.38 209 ALA A CA 1
ATOM 1664 C C . ALA A 1 209 ? -15.788 2.499 18.628 1.00 88.38 209 ALA A C 1
ATOM 1666 O O . ALA A 1 209 ? -16.460 2.228 19.625 1.00 88.38 209 ALA A O 1
ATOM 1667 N N . ASP A 1 210 ? -15.343 3.733 18.384 1.00 89.81 210 ASP A N 1
ATOM 1668 C CA . ASP A 1 210 ? -15.543 4.868 19.287 1.00 89.81 210 ASP A CA 1
ATOM 1669 C C . ASP A 1 210 ? -17.032 5.195 19.474 1.00 89.81 210 ASP A C 1
ATOM 1671 O O . ASP A 1 210 ? -17.524 5.310 20.603 1.00 89.81 210 ASP A O 1
ATOM 1675 N N . GLN A 1 211 ? -17.796 5.266 18.379 1.00 90.19 211 GLN A N 1
ATOM 1676 C CA . GLN A 1 211 ? -19.246 5.482 18.443 1.00 90.19 211 GLN A CA 1
ATOM 1677 C C . GLN A 1 211 ? -19.943 4.404 19.272 1.00 90.19 211 GLN A C 1
ATOM 1679 O O . GLN A 1 211 ? -20.813 4.704 20.094 1.00 90.19 211 GLN A O 1
ATOM 1684 N N . ARG A 1 212 ? -19.549 3.142 19.111 1.00 89.00 212 ARG A N 1
ATOM 1685 C CA . ARG A 1 212 ? -20.166 2.065 19.875 1.00 89.00 212 ARG A CA 1
ATOM 1686 C C . ARG A 1 212 ? -19.804 2.097 21.349 1.00 89.00 212 ARG A C 1
ATOM 1688 O O . ARG A 1 212 ? -20.684 1.866 22.182 1.00 89.00 212 ARG A O 1
ATOM 1695 N N . MET A 1 213 ? -18.547 2.367 21.684 1.00 89.38 213 MET A N 1
ATOM 1696 C CA . MET A 1 213 ? -18.124 2.477 23.079 1.00 89.38 213 MET A CA 1
ATOM 1697 C C . MET A 1 213 ? -18.910 3.582 23.793 1.00 89.38 213 MET A C 1
ATOM 1699 O O . MET A 1 213 ? -19.530 3.309 24.823 1.00 89.38 213 MET A O 1
ATOM 1703 N N . THR A 1 214 ? -19.035 4.767 23.183 1.00 91.94 214 THR A N 1
ATOM 1704 C CA . THR A 1 214 ? -19.838 5.862 23.760 1.00 91.94 214 THR A CA 1
ATOM 1705 C C . THR A 1 214 ? -21.320 5.498 23.910 1.00 91.94 214 THR A C 1
ATOM 1707 O O . THR A 1 214 ? -21.962 5.875 24.894 1.00 91.94 214 THR A O 1
ATOM 1710 N N . HIS A 1 215 ? -21.891 4.724 22.980 1.00 90.19 215 HIS A N 1
ATOM 1711 C CA . HIS A 1 215 ? -23.266 4.237 23.101 1.00 90.19 215 HIS A CA 1
ATOM 1712 C C . HIS A 1 215 ? -23.427 3.236 24.259 1.00 90.19 215 HIS A C 1
ATOM 1714 O O . HIS A 1 215 ? -24.385 3.327 25.034 1.00 90.19 215 HIS A O 1
ATOM 1720 N N . LYS A 1 216 ? -22.482 2.296 24.419 1.00 89.12 216 LYS A N 1
ATOM 1721 C CA . LYS A 1 216 ? -22.467 1.334 25.536 1.00 89.12 216 LYS A CA 1
ATOM 1722 C C . LYS A 1 216 ? -22.357 2.058 26.889 1.00 89.12 216 LYS A C 1
ATOM 1724 O O . LYS A 1 216 ? -23.037 1.664 27.836 1.00 89.12 216 LYS A O 1
ATOM 1729 N N . GLU A 1 217 ? -21.552 3.114 26.986 1.00 89.69 217 GLU A N 1
ATOM 1730 C CA . GLU A 1 217 ? -21.400 3.925 28.205 1.00 89.69 217 GLU A CA 1
ATOM 1731 C C . GLU A 1 217 ? -22.683 4.671 28.580 1.00 89.69 217 GLU A C 1
ATOM 1733 O O . GLU A 1 217 ? -23.161 4.538 29.708 1.00 89.69 217 GLU A O 1
ATOM 1738 N N . LYS A 1 218 ? -23.309 5.366 27.620 1.00 90.50 218 LYS A N 1
ATOM 1739 C CA . LYS A 1 218 ? -24.595 6.054 27.837 1.00 90.50 218 LYS A CA 1
ATOM 1740 C C . LYS A 1 218 ? -25.689 5.090 28.297 1.00 90.50 218 LYS A C 1
ATOM 1742 O O . LYS A 1 218 ? -26.440 5.391 29.226 1.00 90.50 218 LYS A O 1
ATOM 1747 N N . TYR A 1 219 ? -25.757 3.900 27.692 1.00 88.56 219 TYR A N 1
ATOM 1748 C CA . TYR A 1 219 ? -26.726 2.879 28.090 1.00 88.56 219 TYR A CA 1
ATOM 1749 C C . TYR A 1 219 ? -26.492 2.394 29.530 1.00 88.56 219 TYR A C 1
ATOM 1751 O O . TYR A 1 219 ? -27.444 2.266 30.299 1.00 88.56 219 TYR A O 1
ATOM 1759 N N . LYS A 1 220 ? -25.233 2.186 29.940 1.00 87.19 220 LYS A N 1
ATOM 1760 C CA . LYS A 1 220 ? -24.900 1.838 31.333 1.00 87.19 220 LYS A CA 1
ATOM 1761 C C . LYS A 1 220 ? -25.297 2.955 32.303 1.00 87.19 220 LYS A C 1
ATOM 1763 O O . LYS A 1 220 ? -25.935 2.662 33.311 1.00 87.19 220 LYS A O 1
ATOM 1768 N N . GLN A 1 221 ? -24.989 4.212 31.983 1.00 86.50 221 GLN A N 1
ATOM 1769 C CA . GLN A 1 221 ? -25.300 5.362 32.838 1.00 86.50 221 GLN A CA 1
ATOM 1770 C C . GLN A 1 221 ? -26.811 5.517 33.073 1.00 86.50 221 GLN A C 1
ATOM 1772 O O . GLN A 1 221 ? -27.242 5.591 34.222 1.00 86.50 221 GLN A O 1
ATOM 1777 N N . SER A 1 222 ? -27.623 5.436 32.013 1.00 87.62 222 SER A N 1
ATOM 1778 C CA . SER A 1 222 ? -29.090 5.506 32.133 1.00 87.62 222 SER A CA 1
ATOM 1779 C C . SER A 1 222 ? -29.686 4.378 32.989 1.00 87.62 222 SER A C 1
ATOM 1781 O O . SER A 1 222 ? -30.645 4.587 33.731 1.00 87.62 222 SER A O 1
ATOM 1783 N N . ARG A 1 223 ? -29.097 3.174 32.947 1.00 81.75 223 ARG A N 1
ATOM 1784 C CA . ARG A 1 223 ? -29.550 2.030 33.749 1.00 81.75 223 ARG A CA 1
ATOM 1785 C C . ARG A 1 223 ? -29.235 2.201 35.236 1.00 81.75 223 ARG A C 1
ATOM 1787 O O . ARG A 1 223 ? -30.032 1.775 36.070 1.00 81.75 223 ARG A O 1
ATOM 1794 N N . HIS A 1 224 ? -28.096 2.810 35.563 1.00 80.06 224 HIS A N 1
ATOM 1795 C CA . HIS A 1 224 ? -27.743 3.135 36.945 1.00 80.06 224 HIS A CA 1
ATOM 1796 C C . HIS A 1 224 ? -28.642 4.236 37.514 1.00 80.06 224 HIS A C 1
ATOM 1798 O O . HIS A 1 224 ? -29.111 4.097 38.640 1.00 80.06 224 HIS A O 1
ATOM 1804 N N . GLU A 1 225 ? -28.956 5.264 36.724 1.00 78.94 225 GLU A N 1
ATOM 1805 C CA . GLU A 1 225 ? -29.851 6.349 37.141 1.00 78.94 225 GLU A CA 1
ATOM 1806 C C . GLU A 1 225 ? -31.288 5.858 37.382 1.00 78.94 225 GLU A C 1
ATOM 1808 O O . GLU A 1 225 ? -31.893 6.185 38.397 1.00 78.94 225 GLU A O 1
ATOM 1813 N N . ALA A 1 226 ? -31.802 4.967 36.526 1.00 75.69 226 ALA A N 1
ATOM 1814 C CA . ALA A 1 226 ? -33.126 4.361 36.700 1.00 75.69 226 ALA A CA 1
ATOM 1815 C C . ALA A 1 226 ? -33.226 3.379 37.887 1.00 75.69 226 ALA A C 1
ATOM 1817 O O . ALA A 1 226 ? -34.330 3.013 38.288 1.00 75.69 226 ALA A O 1
ATOM 1818 N N . SER A 1 227 ? -32.091 2.921 38.424 1.00 74.75 227 SER A N 1
ATOM 1819 C CA . SER A 1 227 ? -32.039 1.965 39.540 1.00 74.75 227 SER A CA 1
ATOM 1820 C C . SER A 1 227 ? -31.804 2.637 40.897 1.00 74.75 227 SER A C 1
ATOM 1822 O O . SER A 1 227 ? -31.784 1.941 41.912 1.00 74.75 227 SER A O 1
ATOM 1824 N N . LEU A 1 228 ? -31.620 3.963 40.937 1.00 71.19 228 LEU A N 1
ATOM 1825 C CA . LEU A 1 228 ? -31.551 4.709 42.191 1.00 71.19 228 LEU A CA 1
ATOM 1826 C C . LEU A 1 228 ? -32.941 4.704 42.853 1.00 71.19 228 LEU A C 1
ATOM 1828 O O . LEU A 1 228 ? -33.910 5.153 42.234 1.00 71.19 228 LEU A O 1
ATOM 1832 N N . PRO A 1 229 ? -33.072 4.182 44.088 1.00 61.88 229 PRO A N 1
ATOM 1833 C CA . PRO A 1 229 ? -34.338 4.190 44.805 1.00 61.88 229 PRO A CA 1
ATOM 1834 C C . PRO A 1 229 ? -34.863 5.622 44.925 1.00 61.88 229 PRO A C 1
ATOM 1836 O O . PRO A 1 229 ? -34.135 6.517 45.350 1.00 61.88 229 PRO A O 1
ATOM 1839 N N . GLN A 1 230 ? -36.139 5.832 44.591 1.00 59.59 230 GLN A N 1
ATOM 1840 C CA . GLN A 1 230 ? -36.904 7.045 44.906 1.00 59.59 230 GLN A CA 1
ATOM 1841 C C . GLN A 1 230 ? -37.109 7.174 46.433 1.00 59.59 230 GLN A C 1
ATOM 1843 O O . GLN A 1 230 ? -38.227 7.213 46.941 1.00 59.59 230 GLN A O 1
ATOM 1848 N N . GLU A 1 231 ? -36.031 7.227 47.203 1.00 59.78 231 GLU A N 1
ATOM 1849 C CA . GLU A 1 231 ? -36.058 7.559 48.622 1.00 59.78 231 GLU A CA 1
ATOM 1850 C C . GLU A 1 231 ? -35.749 9.047 48.780 1.00 59.78 231 GLU A C 1
ATOM 1852 O O . GLU A 1 231 ? -34.622 9.402 49.083 1.00 59.78 231 GLU A O 1
ATOM 1857 N N . GLN A 1 232 ? -36.737 9.912 48.508 1.00 59.81 232 GLN A N 1
ATOM 1858 C CA . GLN A 1 232 ? -36.923 11.257 49.102 1.00 59.81 232 GLN A CA 1
ATOM 1859 C C . GLN A 1 232 ? -37.892 12.096 48.253 1.00 59.81 232 GLN A C 1
ATOM 1861 O O . GLN A 1 232 ? -37.523 13.050 47.581 1.00 59.81 232 GLN A O 1
ATOM 1866 N N . CYS A 1 233 ? -39.181 11.755 48.292 1.00 51.12 233 CYS A N 1
ATOM 1867 C CA . CYS A 1 233 ? -40.245 12.712 47.959 1.00 51.12 233 CYS A CA 1
ATOM 1868 C C . CYS A 1 233 ? -41.477 12.483 48.852 1.00 51.12 233 CYS A C 1
ATOM 1870 O O . CYS A 1 233 ? -42.621 12.502 48.401 1.00 51.12 233 CYS A O 1
ATOM 1872 N N . LYS A 1 234 ? -41.231 12.197 50.139 1.00 57.28 234 LYS A N 1
ATOM 1873 C CA . LYS A 1 234 ? -42.251 12.078 51.192 1.00 57.28 234 LYS A CA 1
ATOM 1874 C C . LYS A 1 234 ? -41.776 12.752 52.483 1.00 57.28 234 LYS A C 1
ATOM 1876 O O . LYS A 1 234 ? -41.532 12.103 53.491 1.00 57.28 234 LYS A O 1
ATOM 1881 N N . SER A 1 235 ? -41.675 14.070 52.437 1.00 55.88 235 SER A N 1
ATOM 1882 C CA . SER A 1 235 ? -41.665 14.965 53.601 1.00 55.88 235 SER A CA 1
ATOM 1883 C C . SER A 1 235 ? -41.826 16.385 53.051 1.00 55.88 235 SER A C 1
ATOM 1885 O O . SER A 1 235 ? -41.100 16.760 52.145 1.00 55.88 235 SER A O 1
ATOM 1887 N N . GLN A 1 236 ? -42.767 17.237 53.437 1.00 59.78 236 GLN A N 1
ATOM 1888 C CA . GLN A 1 236 ? -43.881 17.212 54.379 1.00 59.78 236 GLN A CA 1
ATOM 1889 C C . GLN A 1 236 ? -44.862 18.297 53.885 1.00 59.78 236 GLN A C 1
ATOM 1891 O O . GLN A 1 236 ? -44.457 19.269 53.250 1.00 59.78 236 GLN A O 1
ATOM 1896 N N . GLN A 1 237 ? -46.153 18.089 54.129 1.00 56.91 237 GLN A N 1
ATOM 1897 C CA . GLN A 1 237 ? -47.253 18.969 53.727 1.00 56.91 237 GLN A CA 1
ATOM 1898 C C . GLN A 1 237 ? -47.169 20.365 54.384 1.00 56.91 237 GLN A C 1
ATOM 1900 O O . GLN A 1 237 ? -46.659 20.472 55.500 1.00 56.91 237 GLN A O 1
ATOM 1905 N N . PRO A 1 238 ? -47.711 21.418 53.743 1.00 59.66 238 PRO A N 1
ATOM 1906 C CA . PRO A 1 238 ? -47.836 22.742 54.344 1.00 59.66 238 PRO A CA 1
ATOM 1907 C C . PRO A 1 238 ? -48.836 22.703 55.508 1.00 59.66 238 PRO A C 1
ATOM 1909 O O . PRO A 1 238 ? -49.991 22.312 55.333 1.00 59.66 238 PRO A O 1
ATOM 1912 N N . GLY A 1 239 ? -48.381 23.102 56.697 1.00 61.97 239 GLY A N 1
ATOM 1913 C CA . GLY A 1 239 ? -49.245 23.355 57.845 1.00 61.97 239 GLY A CA 1
ATOM 1914 C C . GLY A 1 239 ? -50.164 24.536 57.547 1.00 61.97 239 GLY A C 1
ATOM 1915 O O . GLY A 1 239 ? -49.703 25.665 57.408 1.00 61.97 239 GLY A O 1
ATOM 1916 N N . TYR A 1 240 ? -51.456 24.254 57.406 1.00 60.09 240 TYR A N 1
ATOM 1917 C CA . TYR A 1 240 ? -52.514 25.253 57.472 1.00 60.09 240 TYR A CA 1
ATOM 1918 C C . TYR A 1 240 ? -52.706 25.613 58.951 1.00 60.09 240 TYR A C 1
ATOM 1920 O O . TYR A 1 240 ? -53.286 24.825 59.699 1.00 60.09 240 TYR A O 1
ATOM 1928 N N . ASP A 1 241 ? -52.202 26.775 59.368 1.00 61.06 241 ASP A N 1
ATOM 1929 C CA . ASP A 1 241 ? -52.596 27.397 60.632 1.00 61.06 241 ASP A CA 1
ATOM 1930 C C . ASP A 1 241 ? -54.021 27.939 60.477 1.00 61.06 241 ASP A C 1
ATOM 1932 O O . ASP A 1 241 ? -54.309 28.787 59.629 1.00 61.06 241 ASP A O 1
ATOM 1936 N N . GLY A 1 242 ? -54.937 27.370 61.257 1.00 60.19 242 GLY A N 1
ATOM 1937 C CA . GLY A 1 242 ? -56.313 27.825 61.363 1.00 60.19 242 GLY A CA 1
ATOM 1938 C C . GLY A 1 242 ? -56.409 28.989 62.340 1.00 60.19 242 GLY A C 1
ATOM 1939 O O . GLY A 1 242 ? -56.296 28.789 63.548 1.00 60.19 242 GLY A O 1
ATOM 1940 N N . ASP A 1 243 ? -56.684 30.183 61.820 1.00 58.72 243 ASP A N 1
ATOM 1941 C CA . ASP A 1 243 ? -57.077 31.336 62.626 1.00 58.72 243 ASP A CA 1
ATOM 1942 C C . ASP A 1 243 ? -58.494 31.140 63.194 1.00 58.72 243 ASP A C 1
ATOM 1944 O O . ASP A 1 243 ? -59.509 31.108 62.488 1.00 58.72 243 ASP A O 1
ATOM 1948 N N . HIS A 1 244 ? -58.554 31.032 64.518 1.00 58.31 244 HIS A N 1
ATOM 1949 C CA . HIS A 1 244 ? -59.753 31.160 65.336 1.00 58.31 244 HIS A CA 1
ATOM 1950 C C . HIS A 1 244 ? -59.531 32.289 66.345 1.00 58.31 244 HIS A C 1
ATOM 1952 O O . HIS A 1 244 ? -58.697 32.137 67.232 1.00 58.31 244 HIS A O 1
ATOM 1958 N N . GLN A 1 245 ? -60.309 33.376 66.230 1.00 55.56 245 GLN A N 1
ATOM 1959 C CA . GLN A 1 245 ? -60.996 34.115 67.316 1.00 55.56 245 GLN A CA 1
ATOM 1960 C C . GLN A 1 245 ? -61.656 35.381 66.719 1.00 55.56 245 GLN A C 1
ATOM 1962 O O . GLN A 1 245 ? -61.006 36.140 66.015 1.00 55.56 245 GLN A O 1
ATOM 1967 N N . HIS A 1 246 ? -62.987 35.526 66.700 1.00 51.44 246 HIS A N 1
ATOM 1968 C CA . HIS A 1 246 ? -63.953 35.862 67.767 1.00 51.44 246 HIS A CA 1
ATOM 1969 C C . HIS A 1 246 ? -63.948 37.324 68.269 1.00 51.44 246 HIS A C 1
ATOM 1971 O O . HIS A 1 246 ? -62.970 37.791 68.833 1.00 51.44 246 HIS A O 1
ATOM 1977 N N . ASN A 1 247 ? -65.154 37.915 68.195 1.00 51.69 247 ASN A N 1
ATOM 1978 C CA . ASN A 1 247 ? -65.793 38.868 69.124 1.00 51.69 247 ASN A CA 1
ATOM 1979 C C . ASN A 1 247 ? -65.313 40.333 69.170 1.00 51.69 247 ASN A C 1
ATOM 1981 O O . ASN A 1 247 ? -64.203 40.634 69.576 1.00 51.69 247 ASN A O 1
ATOM 1985 N N . THR A 1 248 ? -66.111 41.279 68.650 1.00 60.19 248 THR A N 1
ATOM 1986 C CA . THR A 1 248 ? -67.222 42.033 69.302 1.00 60.19 248 THR A CA 1
ATOM 1987 C C . THR A 1 248 ? -66.800 42.992 70.417 1.00 60.19 248 THR A C 1
ATOM 1989 O O . THR A 1 248 ? -66.691 42.573 71.569 1.00 60.19 248 THR A O 1
ATOM 1992 N N . SER A 1 249 ? -66.737 44.287 70.095 1.00 59.72 249 SER A N 1
ATOM 1993 C CA . SER A 1 249 ? -67.490 45.417 70.693 1.00 59.72 249 SER A CA 1
ATOM 1994 C C . SER A 1 249 ? -66.791 46.733 70.377 1.00 59.72 249 SER A C 1
ATOM 1996 O O . SER A 1 249 ? -65.559 46.792 70.567 1.00 59.72 249 SER A O 1
#

Secondary structure (DSSP, 8-state):
-------------PPPPTTPPPHHHHHHHHHHTTTSPP----------------------------------EEEEEEE-SSTT-EEEEEEES-SSSHHHHHHHTB-HHHHHHHHHHHHT-SSTTT----HHHHHHHHHGGGGSGGGTTS-HHHHHHHTTB-HHHHHHTT-GGGHHHHTTS-HHHHHHHHHHHHHHHHHHHHHHHHHHHHHHHHHHHHHHHHHHHTTS----S----------------

Solvent-accessible surface area (backbone atoms only — not comparable to full-atom values): 15920 Å² total; per-residue (Å²): 138,84,81,80,83,76,82,84,70,84,83,76,82,65,78,72,55,93,72,49,73,50,73,66,40,50,48,46,49,61,76,59,40,83,51,58,76,72,81,72,80,73,86,72,79,91,77,90,87,89,78,96,70,93,80,83,85,84,83,85,84,82,91,78,83,86,76,93,67,98,67,76,62,49,78,39,47,46,86,48,102,54,94,82,50,82,44,74,43,75,45,56,39,43,78,82,42,47,57,32,37,32,70,33,35,28,31,67,72,43,14,43,55,42,46,52,49,56,74,67,41,76,59,69,95,76,44,86,72,50,68,63,53,45,49,48,57,59,50,54,56,59,75,41,75,88,38,74,85,43,56,69,45,55,44,37,49,76,69,25,42,27,69,67,60,37,52,59,65,73,30,74,94,46,43,78,63,46,71,76,53,53,72,48,53,56,53,48,50,50,34,50,52,37,45,55,51,48,52,54,51,51,52,52,53,49,54,49,26,52,54,49,52,55,50,54,50,54,55,52,53,55,53,53,62,74,64,56,76,90,80,80,88,86,82,80,81,84,84,78,82,79,91,82,84,85,86,91,134

pLDDT: mean 75.5, std 23.63, range [29.67, 98.56]

Radius of gyration: 31.47 Å; Cα contacts (8 Å, |Δi|>4): 169; chains: 1; bounding box: 99×71×95 Å

Foldseek 3Di:
DDDDDDDDDDPPPDPDPPQADDPLLLVLCQVPLVADPPPDPPPDDDDDDDDDDDDDDDDDDDDDDDPDDDADWHWHWDQDPPRPDGDIDIQHSHLLDLVLQVQLFFDSVLSVVLSVCLVVDPPVVPDPDDSLNSVLVLLCCCVDPVNVPPDLLVSCVVSGGHPVLSCPLVPPVCVVVNVVDDSSVSVSVSSVVSSVVSVVVSVVSSVVSVVVVVVVVVVVVVVVVVPPDPPDDDDDDDDDDDDDDDDDD

Sequence (249 aa):
MSFLEVPLGPSWDLPPGPGVFTQDQIRCIEEDAIFLPLPQPQPLSRTQFPNRKRKVSAAFSPPRSMSSSSTLSASMETWGFQSNAIQTFDIPMAEESVEALEFIGFVAGAARLIYDRYLNRPEPDRNPDDLMAYACGYITSLKLSRYDNMSPREALRQIGLNRQIQEAIPDPRFSHVFGTQTLYYWAEDTVKTNYAALFSRQSMLKSYADQRMTHKEKYKQSRHEASLPQEQCKSQQPGYDGDHQHNTS

Organism: NCBI:txid70096